Protein AF-A0A0H5LZS7-F1 (afdb_monomer_lite)

Structure (mmCIF, N/CA/C/O backbone):
data_AF-A0A0H5LZS7-F1
#
_entry.id   AF-A0A0H5LZS7-F1
#
loop_
_atom_site.group_PDB
_atom_site.id
_atom_site.type_symbol
_atom_site.label_atom_id
_atom_site.label_alt_id
_atom_site.label_comp_id
_atom_site.label_asym_id
_atom_site.label_entity_id
_atom_site.label_seq_id
_atom_site.pdbx_PDB_ins_code
_atom_site.Cartn_x
_atom_site.Cartn_y
_atom_site.Cartn_z
_atom_site.occupancy
_atom_site.B_iso_or_equiv
_atom_site.auth_seq_id
_atom_site.auth_comp_id
_atom_site.auth_asym_id
_atom_site.auth_atom_id
_atom_site.pdbx_PDB_model_num
ATOM 1 N N . MET A 1 1 ? -23.680 16.526 13.146 1.00 54.41 1 MET A N 1
ATOM 2 C CA . MET A 1 1 ? -23.112 15.708 12.042 1.00 54.41 1 MET A CA 1
ATOM 3 C C . MET A 1 1 ? -21.786 15.090 12.500 1.00 54.41 1 MET A C 1
ATOM 5 O O . MET A 1 1 ? -20.974 15.811 13.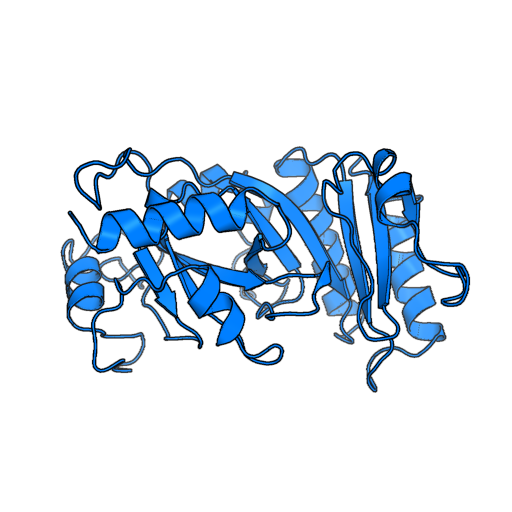065 1.00 54.41 1 MET A O 1
ATOM 9 N N . ASN A 1 2 ? -21.577 13.772 12.361 1.00 81.75 2 ASN A N 1
ATOM 10 C CA . ASN A 1 2 ? -20.420 13.062 12.943 1.00 81.75 2 ASN A CA 1
ATOM 11 C C . ASN A 1 2 ? -19.095 13.464 12.251 1.00 81.75 2 ASN A C 1
ATOM 13 O O . ASN A 1 2 ? -18.885 13.132 11.085 1.00 81.75 2 ASN A O 1
ATOM 17 N N . LYS A 1 3 ? -18.190 14.152 12.969 1.00 90.88 3 LYS A N 1
ATOM 18 C CA . LYS A 1 3 ? -16.895 14.640 12.443 1.00 90.88 3 LYS A CA 1
ATOM 19 C C . LYS A 1 3 ? -16.059 13.526 11.795 1.00 90.88 3 LYS A C 1
ATOM 21 O O . LYS A 1 3 ? -15.420 13.767 10.774 1.00 90.88 3 LYS A O 1
ATOM 26 N N . LYS A 1 4 ? -16.086 12.304 12.345 1.00 92.56 4 LYS A N 1
ATOM 27 C CA . LYS A 1 4 ? -15.312 11.163 11.824 1.00 92.56 4 LYS A CA 1
ATOM 28 C C . LYS A 1 4 ? -15.837 10.693 10.463 1.00 92.56 4 LYS A C 1
ATOM 30 O O . LYS A 1 4 ? -15.049 10.463 9.552 1.00 92.56 4 LYS A O 1
ATOM 35 N N . LYS A 1 5 ? -17.164 10.661 10.290 1.00 95.06 5 LYS A N 1
ATOM 36 C CA . LYS A 1 5 ? -17.818 10.345 9.008 1.00 95.06 5 LYS A CA 1
ATOM 37 C C . LYS A 1 5 ? -17.410 11.326 7.904 1.00 95.06 5 LYS A C 1
ATOM 39 O O . LYS A 1 5 ? -17.093 10.892 6.804 1.00 95.06 5 LYS A O 1
ATOM 44 N N . ASN A 1 6 ? -17.372 12.627 8.187 1.00 95.88 6 ASN A N 1
ATOM 45 C CA . ASN A 1 6 ? -16.996 13.629 7.180 1.00 95.88 6 ASN A CA 1
ATOM 46 C C . ASN A 1 6 ? -15.537 13.485 6.734 1.00 95.88 6 ASN A C 1
ATOM 48 O O . ASN A 1 6 ? -15.243 13.591 5.546 1.00 95.88 6 ASN A O 1
ATOM 52 N N . LYS A 1 7 ? -14.630 13.197 7.675 1.00 96.88 7 LYS A N 1
ATOM 53 C CA . LYS A 1 7 ? -13.226 12.921 7.353 1.00 96.88 7 LYS A CA 1
ATOM 54 C C . LYS A 1 7 ? -13.109 11.697 6.449 1.00 96.88 7 LYS A C 1
ATOM 56 O O . LYS A 1 7 ? -12.520 11.801 5.380 1.00 96.88 7 LYS A O 1
ATOM 61 N N . LEU A 1 8 ? -13.772 10.596 6.794 1.00 96.25 8 LEU A N 1
ATOM 62 C CA . LEU A 1 8 ? -13.836 9.392 5.961 1.00 96.25 8 LEU A CA 1
ATOM 63 C C . LEU A 1 8 ? -14.382 9.646 4.545 1.00 96.25 8 LEU A C 1
ATOM 65 O O . LEU A 1 8 ? -13.820 9.159 3.567 1.00 96.25 8 LEU A O 1
ATOM 69 N N . LEU A 1 9 ? -15.440 10.449 4.411 1.00 95.94 9 LEU A N 1
ATOM 70 C CA . LEU A 1 9 ? -15.967 10.839 3.099 1.00 95.94 9 LEU A CA 1
ATOM 71 C C . LEU A 1 9 ? -14.969 11.686 2.298 1.00 95.94 9 LEU A C 1
ATOM 73 O O . LEU A 1 9 ? -14.875 11.516 1.085 1.00 95.94 9 LEU A O 1
ATOM 77 N N . SER A 1 10 ? -14.182 12.543 2.958 1.00 96.81 10 SER A N 1
ATOM 78 C CA . SER A 1 10 ? -13.110 13.285 2.281 1.00 96.81 10 SER A CA 1
ATOM 79 C C . SER A 1 10 ? -12.012 12.364 1.742 1.00 96.81 10 SER A C 1
ATOM 81 O O . SER A 1 10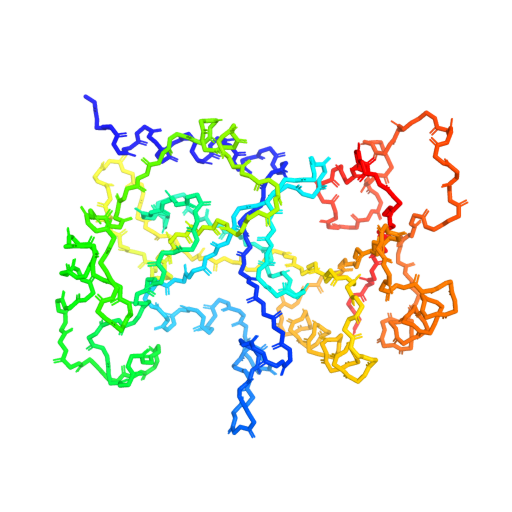 ? -11.498 12.615 0.657 1.00 96.81 10 SER A O 1
ATOM 83 N N . TRP A 1 11 ? -11.700 11.269 2.448 1.00 97.12 11 TRP A N 1
ATOM 84 C CA . TRP A 1 11 ? -10.773 10.238 1.970 1.00 97.12 11 TRP A CA 1
ATOM 85 C C . TRP A 1 11 ? -11.344 9.474 0.782 1.00 97.12 11 TRP A C 1
ATOM 87 O O . TRP A 1 11 ? -10.654 9.316 -0.220 1.00 97.12 11 TRP A O 1
ATOM 97 N N . LYS A 1 12 ? -12.627 9.089 0.836 1.00 96.12 12 LYS A N 1
ATOM 98 C CA . LYS A 1 12 ? -13.323 8.500 -0.317 1.00 96.12 12 LYS A CA 1
ATOM 99 C C . LYS A 1 12 ? -13.179 9.389 -1.556 1.00 96.12 12 LYS A C 1
ATOM 101 O O . LYS A 1 12 ? -12.767 8.907 -2.601 1.00 96.12 12 LYS A O 1
ATOM 106 N N . GLN A 1 13 ? -13.487 10.680 -1.428 1.00 95.19 13 GLN A N 1
ATOM 107 C CA . GLN A 1 13 ? -13.405 11.629 -2.540 1.00 95.19 13 GLN A CA 1
ATOM 108 C C . GLN A 1 13 ? -11.963 11.839 -3.025 1.00 95.19 13 GLN A C 1
ATOM 110 O O . GLN A 1 13 ? -11.725 11.884 -4.228 1.00 95.19 13 GLN A O 1
ATOM 115 N N . GLY A 1 14 ? -11.002 11.946 -2.105 1.00 92.94 14 GLY A N 1
ATOM 116 C CA . GLY A 1 14 ? -9.590 12.148 -2.431 1.00 92.94 14 GLY A CA 1
ATOM 117 C C . GLY A 1 14 ? -8.960 10.991 -3.204 1.00 92.94 14 GLY A C 1
ATOM 118 O O . GLY A 1 14 ? -8.151 11.219 -4.099 1.00 92.94 14 GLY A O 1
ATOM 119 N N . LEU A 1 15 ? -9.373 9.759 -2.899 1.00 92.12 15 LEU A N 1
ATOM 120 C CA . LEU A 1 15 ? -8.866 8.549 -3.549 1.00 92.12 15 LEU A CA 1
ATOM 121 C C . LEU A 1 15 ? -9.534 8.261 -4.907 1.00 92.12 15 LEU A C 1
ATOM 123 O O . LEU A 1 15 ? -8.958 7.545 -5.719 1.00 92.12 15 LEU A O 1
ATOM 127 N N . MET A 1 16 ? -10.712 8.831 -5.199 1.00 87.06 16 MET A N 1
ATOM 128 C CA . MET A 1 16 ? -11.443 8.574 -6.455 1.00 87.06 16 MET A CA 1
ATOM 129 C C . MET A 1 16 ? -10.704 9.038 -7.714 1.00 87.06 16 MET A C 1
ATOM 131 O O . MET A 1 16 ? -10.821 8.405 -8.759 1.00 87.06 16 MET A O 1
ATOM 135 N N . ASN A 1 17 ? -9.948 10.134 -7.625 1.00 76.69 17 ASN A N 1
ATOM 136 C CA . ASN A 1 17 ? -9.258 10.708 -8.783 1.00 76.69 17 ASN A CA 1
ATOM 137 C C . ASN A 1 17 ? -7.918 10.041 -9.064 1.00 76.69 17 ASN A C 1
ATOM 139 O O . ASN A 1 17 ? -7.215 10.469 -9.978 1.00 76.69 17 ASN A O 1
ATOM 143 N N . ASN A 1 18 ? -7.555 9.007 -8.297 1.00 74.62 18 ASN A N 1
ATOM 144 C CA . ASN A 1 18 ? -6.415 8.155 -8.596 1.00 74.62 18 ASN A CA 1
ATOM 145 C C . ASN A 1 18 ? -5.037 8.871 -8.544 1.00 74.62 18 ASN A C 1
ATOM 147 O O . ASN A 1 18 ? -4.000 8.226 -8.658 1.00 74.62 18 ASN A O 1
ATOM 151 N N . GLU A 1 19 ? -4.990 10.179 -8.272 1.00 83.62 19 GLU A N 1
ATOM 152 C CA . GLU A 1 19 ? -3.750 10.952 -8.116 1.00 83.62 19 GLU A CA 1
ATOM 153 C C . GLU A 1 19 ? -2.916 10.520 -6.905 1.00 83.62 19 GLU A C 1
ATOM 155 O O . GLU A 1 19 ? -1.695 10.665 -6.924 1.00 83.62 19 GLU A O 1
ATOM 160 N N . PHE A 1 20 ? -3.570 10.013 -5.859 1.00 90.50 20 PHE A N 1
ATOM 161 C CA . PHE A 1 20 ? -2.930 9.472 -4.666 1.00 90.50 20 PHE A CA 1
ATOM 162 C C . PHE A 1 20 ? -3.342 8.020 -4.464 1.00 90.50 20 PHE A C 1
ATOM 164 O O . PHE A 1 20 ? -4.497 7.660 -4.693 1.00 90.50 20 PHE A O 1
ATOM 171 N N . GLN A 1 21 ? -2.400 7.214 -3.992 1.00 92.00 21 GLN A N 1
ATOM 172 C CA . GLN A 1 21 ? -2.555 5.787 -3.766 1.00 92.00 21 GLN A CA 1
ATOM 173 C C . GLN A 1 21 ? -2.191 5.442 -2.331 1.00 92.00 21 GLN A C 1
ATOM 175 O O . GLN A 1 21 ? -1.216 5.970 -1.794 1.00 92.00 21 GLN A O 1
ATOM 180 N N . ILE A 1 22 ? -2.961 4.533 -1.736 1.00 96.44 22 ILE A N 1
ATOM 181 C CA . ILE A 1 22 ? -2.548 3.852 -0.512 1.00 96.44 22 ILE A CA 1
ATOM 182 C C . ILE A 1 22 ? -1.741 2.630 -0.934 1.00 96.44 22 ILE A C 1
ATOM 184 O O . ILE A 1 22 ? -2.201 1.834 -1.756 1.00 96.44 22 ILE A O 1
ATOM 188 N N . ILE A 1 23 ? -0.542 2.502 -0.381 1.00 95.12 23 ILE A N 1
ATOM 189 C CA . ILE A 1 23 ? 0.374 1.407 -0.667 1.00 95.12 23 ILE A CA 1
ATOM 190 C C . ILE A 1 23 ? 0.767 0.683 0.615 1.00 95.12 23 ILE A C 1
ATOM 192 O O . ILE A 1 23 ? 0.936 1.308 1.660 1.00 95.12 23 ILE A O 1
ATOM 196 N N . HIS A 1 24 ? 0.966 -0.625 0.520 1.00 94.94 24 HIS A N 1
ATOM 197 C CA . HIS A 1 24 ? 1.746 -1.376 1.498 1.00 94.94 24 HIS A CA 1
ATOM 198 C C . HIS A 1 24 ? 3.091 -1.720 0.866 1.00 94.94 24 HIS A C 1
ATOM 200 O O . HIS A 1 24 ? 3.138 -2.113 -0.299 1.00 94.94 24 HIS A O 1
ATOM 206 N N . THR A 1 25 ? 4.190 -1.538 1.594 1.00 91.19 25 THR A N 1
ATOM 207 C CA . THR A 1 25 ? 5.525 -1.730 1.022 1.00 91.19 25 THR A CA 1
ATOM 208 C C . THR A 1 25 ? 6.234 -2.933 1.589 1.00 91.19 25 THR A C 1
ATOM 210 O O . THR A 1 25 ? 6.202 -3.153 2.796 1.00 91.19 25 THR A O 1
ATOM 213 N N . ILE A 1 26 ? 6.923 -3.655 0.713 1.00 89.69 26 ILE A N 1
ATOM 214 C CA . ILE A 1 26 ? 7.699 -4.848 1.037 1.00 89.69 26 ILE A CA 1
ATOM 215 C C . ILE A 1 26 ? 9.025 -4.875 0.254 1.00 89.69 26 ILE A C 1
ATOM 217 O O . ILE A 1 26 ? 9.219 -4.147 -0.721 1.00 89.69 26 ILE A O 1
ATOM 221 N N . SER A 1 27 ? 9.943 -5.733 0.674 1.00 84.19 27 SER A N 1
ATOM 222 C CA . SER A 1 27 ? 11.174 -6.118 -0.016 1.00 84.19 27 SER A CA 1
ATOM 223 C C . SER A 1 27 ? 11.560 -7.551 0.338 1.00 84.19 27 SER A C 1
ATOM 225 O O . SER A 1 27 ? 11.124 -8.108 1.347 1.00 84.19 27 SER A O 1
ATOM 227 N N . SER A 1 28 ? 12.436 -8.133 -0.471 1.00 72.06 28 SER A N 1
ATOM 228 C CA . SER A 1 28 ? 13.076 -9.439 -0.288 1.00 72.06 28 SER A CA 1
ATOM 229 C C . SER A 1 28 ? 13.808 -9.562 1.052 1.00 72.06 28 SER A C 1
ATOM 231 O O . SER A 1 28 ? 13.997 -10.672 1.543 1.00 72.06 28 SER A O 1
ATOM 233 N N . THR A 1 29 ? 14.173 -8.435 1.671 1.00 65.69 29 THR A N 1
ATOM 234 C CA . THR A 1 29 ? 14.844 -8.353 2.975 1.00 65.69 29 THR A CA 1
ATOM 235 C C . THR A 1 29 ? 13.946 -7.856 4.116 1.00 65.69 29 THR A C 1
ATOM 237 O O . THR A 1 29 ? 14.351 -7.932 5.274 1.00 65.69 29 THR A O 1
ATOM 240 N N . GLY A 1 30 ? 12.730 -7.377 3.830 1.00 61.47 30 GLY A N 1
ATOM 241 C CA . GLY A 1 30 ? 11.788 -6.838 4.814 1.00 61.47 30 GLY A CA 1
ATOM 242 C C . GLY A 1 30 ? 10.341 -6.934 4.328 1.00 61.47 30 GLY A C 1
ATOM 243 O O . GLY A 1 30 ? 9.977 -6.390 3.298 1.00 61.47 30 GLY A O 1
ATOM 244 N N . GLY A 1 31 ? 9.475 -7.649 5.044 1.00 57.34 31 GLY A N 1
ATOM 245 C CA . GLY A 1 31 ? 8.072 -7.846 4.640 1.00 57.34 31 GLY A CA 1
ATOM 246 C C . GLY A 1 31 ? 7.829 -8.995 3.643 1.00 57.34 31 GLY A C 1
ATOM 247 O O . GLY A 1 31 ? 6.766 -9.614 3.706 1.00 57.34 31 GLY A O 1
ATOM 248 N N . LEU A 1 32 ? 8.804 -9.380 2.799 1.00 50.31 32 LEU A N 1
ATOM 249 C CA . LEU A 1 32 ? 8.735 -10.633 2.015 1.00 50.31 32 LEU A CA 1
ATOM 250 C C . LEU A 1 32 ? 9.507 -11.820 2.623 1.00 50.31 32 LEU A C 1
ATOM 252 O O . LEU A 1 32 ? 9.478 -12.930 2.086 1.00 50.31 32 LEU A O 1
ATOM 256 N N . GLY A 1 33 ? 10.148 -11.628 3.769 1.00 34.88 33 GLY A N 1
ATOM 257 C CA . GLY A 1 33 ? 10.758 -12.717 4.518 1.00 34.88 33 GLY A CA 1
ATOM 258 C C . GLY A 1 33 ? 11.810 -12.223 5.494 1.00 34.88 33 GLY A C 1
ATOM 259 O O . GLY A 1 33 ? 12.561 -11.297 5.214 1.00 34.88 33 GLY A O 1
ATOM 260 N N . ASN A 1 34 ? 11.872 -12.874 6.648 1.00 37.75 34 ASN A N 1
ATOM 261 C CA . ASN A 1 34 ? 13.127 -12.996 7.379 1.00 37.75 34 ASN A CA 1
ATOM 262 C C . ASN A 1 34 ? 13.793 -14.292 6.877 1.00 37.75 34 ASN A C 1
ATOM 264 O O . ASN A 1 34 ? 13.088 -15.159 6.361 1.00 37.75 34 ASN A O 1
ATOM 268 N N . ARG A 1 35 ? 15.109 -14.488 7.050 1.00 38.72 35 ARG A N 1
ATOM 269 C CA . ARG A 1 35 ? 15.883 -15.661 6.542 1.00 38.72 35 ARG A CA 1
ATOM 270 C C . ARG A 1 35 ? 15.328 -17.066 6.892 1.00 38.72 35 ARG A C 1
ATOM 272 O O . ARG A 1 35 ? 15.920 -18.065 6.505 1.00 38.72 35 ARG A O 1
ATOM 279 N N . ARG A 1 36 ? 14.230 -17.162 7.647 1.00 38.66 36 ARG A N 1
ATOM 280 C CA . ARG A 1 36 ? 13.585 -18.394 8.117 1.00 38.66 36 ARG A CA 1
ATOM 281 C C . ARG A 1 36 ? 12.162 -18.623 7.588 1.00 38.66 36 ARG A C 1
ATOM 283 O O . ARG A 1 36 ? 11.618 -19.685 7.858 1.00 38.66 36 ARG A O 1
ATOM 290 N N . CYS A 1 37 ? 11.544 -17.677 6.874 1.00 45.22 37 CYS A N 1
ATOM 291 C CA . CYS A 1 37 ? 10.166 -17.839 6.399 1.00 45.22 37 CYS A CA 1
ATOM 292 C C . CYS A 1 37 ? 9.924 -17.026 5.120 1.00 45.22 37 CYS A C 1
ATOM 294 O O . CYS A 1 37 ? 10.064 -15.802 5.134 1.00 45.22 37 CYS A O 1
ATOM 296 N N . ALA A 1 38 ? 9.577 -17.699 4.021 1.00 55.41 38 ALA A N 1
ATOM 297 C CA . ALA A 1 38 ? 9.138 -17.033 2.797 1.00 55.41 38 ALA A CA 1
ATOM 298 C C . ALA A 1 38 ? 7.812 -16.299 3.058 1.00 55.41 38 ALA A C 1
ATOM 300 O O . ALA A 1 38 ? 6.941 -16.835 3.744 1.00 55.41 38 ALA A O 1
ATOM 301 N N . SER A 1 39 ? 7.642 -15.086 2.520 1.00 73.56 39 SER A N 1
ATOM 302 C CA . SER A 1 39 ? 6.370 -14.364 2.636 1.00 73.56 39 SER A CA 1
ATOM 303 C C . SER A 1 39 ? 5.206 -15.222 2.174 1.00 73.56 39 SER A C 1
ATOM 305 O O . SER A 1 39 ? 5.273 -15.827 1.103 1.00 73.56 39 SER A O 1
ATOM 307 N N . ARG A 1 40 ? 4.082 -15.159 2.889 1.00 83.50 40 ARG A N 1
ATOM 308 C CA . ARG A 1 40 ? 2.833 -15.763 2.409 1.00 83.50 40 ARG A CA 1
ATOM 309 C C . ARG A 1 40 ? 2.366 -15.151 1.084 1.00 83.50 40 ARG A C 1
ATOM 311 O O . ARG A 1 40 ? 1.756 -15.848 0.283 1.00 83.50 40 ARG A O 1
ATOM 318 N N . PHE A 1 41 ? 2.755 -13.906 0.784 1.00 87.88 41 PHE A N 1
ATOM 319 C CA . PHE A 1 41 ? 2.499 -13.278 -0.519 1.00 87.88 41 PHE A CA 1
ATOM 320 C C . PHE A 1 41 ? 3.145 -14.024 -1.701 1.00 87.88 41 PHE A C 1
ATOM 322 O O . PHE A 1 41 ? 2.711 -13.860 -2.835 1.00 87.88 41 PHE A O 1
ATOM 329 N N . LEU A 1 42 ? 4.155 -14.868 -1.455 1.00 88.38 42 LEU A N 1
ATOM 330 C CA . LEU A 1 42 ? 4.797 -15.696 -2.480 1.00 88.38 42 LEU A CA 1
ATOM 331 C C . LEU A 1 42 ? 4.068 -17.022 -2.737 1.00 88.38 42 LEU A C 1
ATOM 333 O O . LEU A 1 42 ? 4.545 -17.808 -3.555 1.00 88.38 42 LEU A O 1
ATOM 337 N N . GLY A 1 43 ? 2.979 -17.319 -2.029 1.00 88.94 43 GLY A N 1
ATOM 338 C CA . GLY A 1 43 ? 2.214 -18.560 -2.201 1.00 88.94 43 GLY A CA 1
ATOM 339 C C . GLY A 1 43 ? 0.698 -18.379 -2.211 1.00 88.94 43 GLY A C 1
ATOM 340 O O . GLY A 1 43 ? -0.009 -19.280 -2.648 1.00 88.94 43 GLY A O 1
ATOM 341 N N . GLU A 1 44 ? 0.194 -17.233 -1.759 1.00 92.31 44 GLU A N 1
ATOM 342 C CA . GLU A 1 44 ? -1.233 -16.970 -1.583 1.00 92.31 44 GLU A CA 1
ATOM 343 C C . GLU A 1 44 ? -1.605 -15.593 -2.140 1.00 92.31 44 GLU A C 1
ATOM 345 O O . GLU A 1 44 ? -0.778 -14.674 -2.182 1.00 92.31 44 GLU A O 1
ATOM 350 N N . ARG A 1 45 ? -2.868 -15.435 -2.555 1.00 94.81 45 ARG A N 1
ATOM 351 C CA . ARG A 1 45 ? -3.386 -14.139 -3.006 1.00 94.81 45 ARG A CA 1
ATOM 352 C C . ARG A 1 45 ? -3.269 -13.116 -1.887 1.00 94.81 45 ARG A C 1
ATOM 354 O O . ARG A 1 45 ? -3.472 -13.434 -0.715 1.00 94.81 45 ARG A O 1
ATOM 361 N N . PHE A 1 46 ? -2.993 -11.872 -2.263 1.00 94.56 46 PHE A N 1
ATOM 362 C CA . PHE A 1 46 ? -2.809 -10.771 -1.330 1.00 94.56 46 PHE A CA 1
ATOM 363 C C . PHE A 1 46 ? -3.976 -10.675 -0.347 1.00 94.56 46 PHE A C 1
ATOM 365 O O . PHE A 1 46 ? -3.751 -10.649 0.863 1.00 94.56 46 PHE A O 1
ATOM 372 N N . GLU A 1 47 ? -5.211 -10.697 -0.857 1.00 94.19 47 GLU A N 1
ATOM 373 C CA . GLU A 1 47 ? -6.416 -10.574 -0.036 1.00 94.19 47 GLU A CA 1
ATOM 374 C C . GLU A 1 47 ? -6.551 -11.698 0.990 1.00 94.19 47 GLU A C 1
ATOM 376 O O . GLU A 1 47 ? -7.026 -11.455 2.099 1.00 94.19 47 GLU A O 1
ATOM 381 N N . ASP A 1 48 ? -6.125 -12.910 0.641 1.00 92.50 48 ASP A N 1
ATOM 382 C CA . ASP A 1 48 ? -6.223 -14.074 1.518 1.00 92.50 48 ASP A CA 1
ATOM 383 C C . ASP A 1 48 ? -5.186 -13.987 2.641 1.00 92.50 48 ASP A C 1
ATOM 385 O O . ASP A 1 48 ? -5.528 -14.196 3.809 1.00 92.50 48 ASP A O 1
ATOM 389 N N . VAL A 1 49 ? -3.963 -13.541 2.332 1.00 92.12 49 VAL A N 1
ATOM 390 C CA . VAL A 1 49 ? -2.926 -13.277 3.341 1.00 92.12 49 VAL A CA 1
ATOM 391 C C . VAL A 1 49 ? -3.406 -12.230 4.342 1.00 92.12 49 VAL A C 1
ATOM 393 O O . VAL A 1 49 ? -3.459 -12.499 5.549 1.00 92.12 49 VAL A O 1
ATOM 396 N N . ILE A 1 50 ? -3.805 -11.050 3.857 1.00 93.25 50 ILE A N 1
ATOM 397 C CA . ILE A 1 50 ? -4.178 -9.943 4.744 1.00 93.25 50 ILE A CA 1
ATOM 398 C C . ILE A 1 50 ? -5.520 -10.175 5.439 1.00 93.25 50 ILE A C 1
ATOM 400 O O . ILE A 1 50 ? -5.770 -9.573 6.478 1.00 93.25 50 ILE A O 1
ATOM 404 N N . SER A 1 51 ? -6.372 -11.085 4.955 1.00 89.12 51 SER A N 1
ATOM 405 C CA . SER A 1 51 ? -7.612 -11.443 5.657 1.00 89.12 51 SER A CA 1
ATOM 406 C C . SER A 1 51 ? -7.354 -12.017 7.054 1.00 89.12 51 SER A C 1
ATOM 408 O O . SER A 1 51 ? -8.220 -11.936 7.929 1.00 89.12 51 SER A O 1
ATOM 410 N N . SER A 1 52 ? -6.160 -12.571 7.296 1.00 88.94 52 SER A N 1
ATOM 411 C CA . SER A 1 52 ? -5.745 -13.050 8.617 1.00 88.94 52 SER A CA 1
ATOM 412 C C . SER A 1 52 ? -5.292 -11.919 9.553 1.00 88.94 52 SER A C 1
ATOM 414 O O . SER A 1 52 ? -5.393 -12.067 10.772 1.00 88.94 52 SER A O 1
ATOM 416 N N . TRP A 1 53 ? -4.903 -10.769 9.000 1.00 93.56 53 TRP A N 1
ATOM 417 C CA . TRP A 1 53 ? -4.361 -9.616 9.717 1.00 93.56 53 TRP A CA 1
ATOM 418 C C . TRP A 1 53 ? -5.479 -8.794 10.367 1.00 93.56 53 TRP A C 1
ATOM 420 O O . TRP A 1 53 ? -6.626 -8.816 9.916 1.00 93.56 53 TRP A O 1
ATOM 430 N N . ASP A 1 54 ? -5.150 -8.064 11.433 1.00 94.19 54 ASP A N 1
ATOM 431 C CA . ASP A 1 54 ? -6.103 -7.166 12.099 1.00 94.19 54 ASP A CA 1
ATOM 432 C C . ASP A 1 54 ? -6.019 -5.767 11.487 1.00 94.19 54 ASP A C 1
ATOM 434 O O . ASP A 1 54 ? -6.980 -5.297 10.870 1.00 94.19 54 ASP A O 1
ATOM 438 N N . ILE A 1 55 ? -4.844 -5.142 11.591 1.00 95.75 55 ILE A N 1
ATOM 439 C CA . ILE A 1 55 ? -4.507 -3.862 10.968 1.00 95.75 55 ILE A CA 1
ATOM 440 C C . ILE A 1 55 ? -3.229 -4.025 10.142 1.00 95.75 55 ILE A C 1
ATOM 442 O O . ILE A 1 55 ? -2.355 -4.824 10.471 1.00 95.75 55 ILE A O 1
ATOM 446 N N . MET A 1 56 ? -3.144 -3.277 9.050 1.00 94.88 56 MET A N 1
ATOM 447 C CA . MET A 1 56 ? -1.971 -3.144 8.202 1.00 94.88 56 MET A CA 1
ATOM 448 C C . MET A 1 56 ? -1.529 -1.685 8.179 1.00 94.88 56 MET A C 1
ATOM 450 O O . MET A 1 56 ? -2.338 -0.779 7.948 1.00 94.88 56 MET A O 1
ATOM 454 N N . SER A 1 57 ? -0.228 -1.485 8.369 1.00 93.88 57 SER A N 1
ATOM 455 C CA . SER A 1 57 ? 0.432 -0.206 8.138 1.00 93.88 57 SER A CA 1
ATOM 456 C C . SER A 1 57 ? 0.628 0.020 6.639 1.00 93.88 57 SER A C 1
ATOM 458 O O . SER A 1 57 ? 1.118 -0.855 5.915 1.00 93.88 57 SER A O 1
ATOM 460 N N . CYS A 1 58 ? 0.189 1.180 6.165 1.00 97.06 58 CYS A N 1
ATOM 461 C CA . CYS A 1 58 ? 0.273 1.603 4.773 1.00 97.06 58 CYS A CA 1
ATOM 462 C C . CYS A 1 58 ? 0.841 3.021 4.686 1.00 97.06 58 CYS A C 1
ATOM 464 O O . CYS A 1 58 ? 0.844 3.754 5.668 1.00 97.06 58 CYS A O 1
ATOM 466 N N . SER A 1 59 ? 1.204 3.461 3.488 1.00 95.75 59 SER A N 1
ATOM 467 C CA . SER A 1 59 ? 1.533 4.860 3.206 1.00 95.75 59 SER A CA 1
ATOM 468 C C . SER A 1 59 ? 0.617 5.412 2.123 1.00 95.75 59 SER A C 1
ATOM 470 O O . SER A 1 59 ? 0.205 4.695 1.213 1.00 95.75 59 SER A O 1
ATOM 472 N N . LEU A 1 60 ? 0.305 6.700 2.198 1.00 96.06 60 LEU A N 1
ATOM 473 C CA . LEU A 1 60 ? -0.276 7.460 1.100 1.00 96.06 60 LEU A CA 1
ATOM 474 C C . LEU A 1 60 ? 0.854 8.088 0.283 1.00 96.06 60 LEU A C 1
ATOM 476 O O . LEU A 1 60 ? 1.725 8.753 0.837 1.00 96.06 60 LEU A O 1
ATOM 480 N N . LEU A 1 61 ? 0.817 7.951 -1.037 1.00 91.19 61 LEU A N 1
ATOM 481 C CA . LEU A 1 61 ? 1.718 8.698 -1.909 1.00 91.19 61 LEU A CA 1
ATOM 482 C C . LEU A 1 61 ? 1.043 9.141 -3.199 1.00 91.19 61 LEU A C 1
AT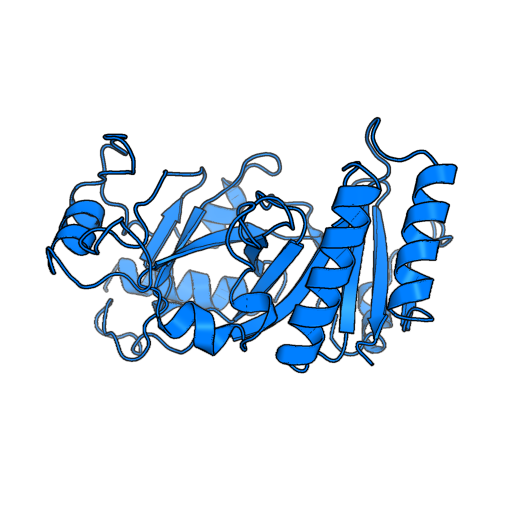OM 484 O O . LEU A 1 61 ? -0.051 8.695 -3.536 1.00 91.19 61 LEU A O 1
ATOM 488 N N . SER A 1 62 ? 1.708 10.022 -3.932 1.00 87.12 62 SER A N 1
ATOM 489 C CA . SER A 1 62 ? 1.379 10.386 -5.301 1.00 87.12 62 SER A CA 1
ATOM 490 C C . SER A 1 62 ? 2.646 10.354 -6.130 1.00 87.12 62 SER A C 1
ATOM 492 O O . SER A 1 62 ? 3.525 11.203 -5.974 1.00 87.12 62 SER A O 1
ATOM 494 N N . TYR A 1 63 ? 2.718 9.389 -7.043 1.00 80.19 63 TYR A N 1
ATOM 495 C CA . TYR A 1 63 ? 3.846 9.300 -7.957 1.00 80.19 63 TYR A CA 1
ATOM 496 C C . TYR A 1 63 ? 3.904 10.487 -8.924 1.00 80.19 63 TYR A C 1
ATOM 498 O O . TYR A 1 63 ? 4.975 11.026 -9.173 1.00 80.19 63 TYR A O 1
ATOM 506 N N . SER A 1 64 ? 2.748 10.931 -9.429 1.00 75.75 64 SER A N 1
ATOM 507 C CA . SER A 1 64 ? 2.650 12.034 -10.393 1.00 75.75 64 SER A CA 1
ATOM 508 C C . SER A 1 64 ? 2.927 13.408 -9.789 1.00 75.75 64 SER A C 1
ATOM 510 O O . SER A 1 64 ? 3.224 14.341 -10.527 1.00 75.75 64 SER A O 1
ATOM 512 N N . LYS A 1 65 ? 2.805 13.546 -8.464 1.00 77.19 65 LYS A N 1
ATOM 513 C CA . LYS A 1 65 ? 3.123 14.783 -7.738 1.00 77.19 65 LYS A CA 1
ATOM 514 C C . LYS A 1 65 ? 4.449 14.707 -6.984 1.00 77.19 65 LYS A C 1
ATOM 516 O O . LYS A 1 65 ? 4.794 15.685 -6.329 1.00 77.19 65 LYS A O 1
ATOM 521 N N . GLY A 1 66 ? 5.144 13.564 -7.018 1.00 76.75 66 GLY A N 1
ATOM 522 C CA . GLY A 1 66 ? 6.364 13.336 -6.239 1.00 76.75 66 GLY A CA 1
ATOM 523 C C . GLY A 1 66 ? 6.157 13.547 -4.737 1.00 76.75 66 GLY A C 1
ATOM 524 O O . GLY A 1 66 ? 6.954 14.221 -4.096 1.00 76.75 66 GLY A O 1
ATOM 525 N N . LYS A 1 67 ? 5.042 13.053 -4.183 1.00 83.12 67 LYS A N 1
ATOM 526 C CA . LYS A 1 67 ? 4.657 13.290 -2.786 1.00 83.12 67 LYS A CA 1
ATOM 527 C C . LYS A 1 67 ? 4.523 11.993 -2.002 1.00 83.12 67 LYS A C 1
ATOM 529 O O . LYS A 1 67 ? 3.747 11.130 -2.406 1.00 83.12 67 LYS A O 1
ATOM 534 N N . GLY A 1 68 ? 5.147 11.943 -0.828 1.00 84.62 68 GLY A N 1
ATOM 535 C CA . GLY A 1 68 ? 5.134 10.794 0.070 1.00 84.62 68 GLY A CA 1
ATOM 536 C C . GLY A 1 68 ? 6.036 9.671 -0.438 1.00 84.62 68 GLY A C 1
ATOM 537 O O . GLY A 1 68 ? 6.288 9.540 -1.637 1.00 84.62 68 GLY A O 1
ATOM 538 N N . VAL A 1 69 ? 6.508 8.838 0.484 1.00 85.31 69 VAL A N 1
ATOM 539 C CA . VAL A 1 69 ? 7.469 7.778 0.177 1.00 85.31 69 VAL A CA 1
ATOM 540 C C . VAL A 1 69 ? 7.137 6.498 0.938 1.00 85.31 69 VAL A C 1
ATOM 542 O O . VAL A 1 69 ? 6.767 6.524 2.111 1.00 85.31 69 VAL A O 1
ATOM 545 N N . GLY A 1 70 ? 7.262 5.362 0.253 1.00 85.81 70 GLY A N 1
ATOM 546 C CA . GLY A 1 70 ? 7.134 4.033 0.843 1.00 85.81 70 GLY A CA 1
ATOM 547 C C . GLY A 1 70 ? 8.431 3.569 1.512 1.00 85.81 70 GLY A C 1
ATOM 548 O O . GLY A 1 70 ? 9.517 3.930 1.054 1.00 85.81 70 GLY A O 1
ATOM 549 N N . ALA A 1 71 ? 8.321 2.779 2.583 1.00 85.25 71 ALA A N 1
ATOM 550 C CA . ALA A 1 71 ? 9.471 2.311 3.369 1.00 85.25 71 ALA A CA 1
ATOM 551 C C . ALA A 1 71 ? 10.373 1.335 2.595 1.00 85.25 71 ALA A C 1
ATOM 553 O O . ALA A 1 71 ? 11.591 1.337 2.761 1.00 85.25 71 ALA A O 1
ATOM 554 N N . PHE A 1 72 ? 9.780 0.537 1.707 1.00 88.06 72 PHE A N 1
ATOM 555 C CA . PHE A 1 72 ? 10.474 -0.470 0.903 1.00 88.06 72 PHE A CA 1
ATOM 556 C C . PHE A 1 72 ? 10.213 -0.277 -0.598 1.00 88.06 72 PHE A C 1
ATOM 558 O O . PHE A 1 72 ? 9.217 0.348 -0.954 1.00 88.06 72 PHE A O 1
ATOM 565 N N . PRO A 1 73 ? 11.078 -0.799 -1.492 1.00 88.38 73 PRO A N 1
ATOM 566 C CA . PRO A 1 73 ? 10.981 -0.572 -2.937 1.00 88.38 73 PRO A CA 1
ATOM 567 C C . PRO A 1 73 ? 9.770 -1.222 -3.619 1.00 88.38 73 PRO A C 1
ATOM 569 O O . PRO A 1 73 ? 9.294 -0.679 -4.614 1.00 88.38 73 PRO A O 1
ATOM 572 N N . THR A 1 74 ? 9.250 -2.352 -3.127 1.00 91.56 74 THR A N 1
ATOM 573 C CA . THR A 1 74 ? 8.063 -2.980 -3.730 1.00 91.56 74 THR A CA 1
ATOM 574 C C . THR A 1 74 ? 6.810 -2.378 -3.121 1.00 91.56 74 THR A C 1
ATOM 576 O O . THR A 1 74 ? 6.507 -2.614 -1.954 1.00 91.56 74 THR A O 1
ATOM 579 N N . HIS A 1 75 ? 6.065 -1.611 -3.908 1.00 93.19 75 HIS A N 1
ATOM 580 C CA . HIS A 1 75 ? 4.817 -0.991 -3.491 1.00 93.19 75 HIS A CA 1
ATOM 581 C C . HIS A 1 75 ? 3.628 -1.815 -3.996 1.00 93.19 75 HIS A C 1
ATOM 583 O O . HIS A 1 75 ? 3.340 -1.848 -5.193 1.00 93.19 75 HIS A O 1
ATOM 589 N N . LEU A 1 76 ? 2.905 -2.441 -3.072 1.00 94.31 76 LEU A N 1
ATOM 590 C CA . LEU A 1 76 ? 1.607 -3.055 -3.327 1.00 94.31 76 LEU A CA 1
ATOM 591 C C . LEU A 1 76 ? 0.536 -1.962 -3.310 1.00 94.31 76 LEU A C 1
ATOM 593 O O . LEU A 1 76 ? 0.250 -1.398 -2.255 1.00 94.31 76 LEU A O 1
ATOM 597 N N . VAL A 1 77 ? -0.036 -1.634 -4.469 1.00 94.88 77 VAL A N 1
ATOM 598 C CA . VAL A 1 77 ? -1.035 -0.564 -4.617 1.00 94.88 77 VAL A CA 1
ATOM 599 C C . VAL A 1 77 ? -2.425 -1.100 -4.297 1.00 94.88 77 VAL A C 1
ATOM 601 O O . VAL A 1 77 ? -2.861 -2.089 -4.886 1.00 94.88 77 VAL A O 1
ATOM 604 N N . LEU A 1 78 ? -3.138 -0.448 -3.375 1.00 95.69 78 LEU A N 1
ATOM 605 C CA . LEU A 1 78 ? -4.318 -1.034 -2.739 1.00 95.69 78 LEU A CA 1
ATOM 606 C C . LEU A 1 78 ? -5.648 -0.381 -3.146 1.00 95.69 78 LEU A C 1
ATOM 608 O O . LEU A 1 78 ? -5.769 0.837 -3.301 1.00 95.69 78 LEU A O 1
ATOM 612 N N . ASP A 1 79 ? -6.699 -1.202 -3.229 1.00 95.00 79 ASP A N 1
ATOM 613 C CA . ASP A 1 79 ? -8.084 -0.755 -3.078 1.00 95.00 79 ASP A CA 1
ATOM 614 C C . ASP A 1 79 ? -8.485 -0.812 -1.623 1.00 95.00 79 ASP A C 1
ATOM 616 O O . ASP A 1 79 ? -8.746 -1.891 -1.094 1.00 95.00 79 ASP A O 1
ATOM 620 N N . VAL A 1 80 ? -8.532 0.343 -0.970 1.00 96.50 80 VAL A N 1
ATOM 621 C CA . VAL A 1 80 ? -8.932 0.427 0.431 1.00 96.50 80 VAL A CA 1
ATOM 622 C C . VAL A 1 80 ? -10.328 1.038 0.500 1.00 96.50 80 VAL A C 1
ATOM 624 O O . VAL A 1 80 ? -10.486 2.232 0.223 1.00 96.50 80 VAL A O 1
ATOM 627 N N . PRO A 1 81 ? -11.360 0.271 0.901 1.00 96.25 81 PRO A N 1
ATOM 628 C CA . PRO A 1 81 ? -12.643 0.861 1.235 1.00 96.25 81 PRO A CA 1
ATOM 629 C C . PRO A 1 81 ? -12.431 1.889 2.342 1.00 96.25 81 PRO A C 1
ATOM 631 O O . PRO A 1 81 ? -11.812 1.603 3.361 1.00 96.25 81 PRO A O 1
ATOM 634 N N . TYR A 1 82 ? -12.945 3.100 2.155 1.00 95.62 82 TYR A N 1
ATOM 635 C CA . TYR A 1 82 ? -12.619 4.224 3.033 1.00 95.62 82 TYR A CA 1
ATOM 636 C C . TYR A 1 82 ? -12.938 3.960 4.519 1.00 95.62 82 TYR A C 1
ATOM 638 O O . TYR A 1 82 ? -12.217 4.453 5.375 1.00 95.62 82 TYR A O 1
ATOM 646 N N . GLN A 1 83 ? -13.948 3.140 4.846 1.00 95.88 83 GLN A N 1
ATOM 647 C CA . GLN A 1 83 ? -14.243 2.727 6.230 1.00 95.88 83 GLN A CA 1
ATOM 648 C C . GLN A 1 83 ? -13.097 1.939 6.890 1.00 95.88 83 GLN A C 1
ATOM 650 O O . GLN A 1 83 ? -12.967 1.974 8.111 1.00 95.88 83 GLN A O 1
ATOM 655 N N . ASN A 1 84 ? -12.275 1.231 6.111 1.00 97.94 84 ASN A N 1
ATOM 656 C CA . ASN A 1 84 ? -11.131 0.483 6.627 1.00 97.94 84 ASN A CA 1
ATOM 657 C C . ASN A 1 84 ? -10.037 1.418 7.171 1.00 97.94 84 ASN A C 1
ATOM 659 O O . ASN A 1 84 ? -9.213 0.968 7.958 1.00 97.94 84 ASN A O 1
ATOM 663 N N . ILE A 1 85 ? -10.029 2.704 6.802 1.00 97.94 85 ILE A N 1
ATOM 664 C CA . ILE A 1 85 ? -9.055 3.679 7.303 1.00 97.94 85 ILE A CA 1
ATOM 665 C C . ILE A 1 85 ? -9.457 4.106 8.716 1.00 97.94 85 ILE A C 1
ATOM 667 O O . ILE A 1 85 ? -10.488 4.753 8.920 1.00 97.94 85 ILE A O 1
ATOM 671 N N . ILE A 1 86 ? -8.626 3.779 9.703 1.00 96.12 86 ILE A N 1
ATOM 672 C CA . ILE A 1 86 ? -8.900 4.111 11.107 1.00 96.12 86 ILE A CA 1
ATOM 673 C C . ILE A 1 86 ? -8.035 5.249 11.640 1.00 96.12 86 ILE A C 1
ATOM 675 O O . ILE A 1 86 ? -8.499 5.966 12.529 1.00 96.12 86 ILE A O 1
ATOM 679 N N . GLY A 1 87 ? -6.840 5.435 11.078 1.00 97.06 87 GLY A N 1
ATOM 680 C CA . GLY A 1 87 ? -5.841 6.404 11.518 1.00 97.06 87 GLY A CA 1
ATOM 681 C C . GLY A 1 87 ? -5.019 6.929 10.344 1.00 97.06 87 GLY A C 1
ATOM 682 O O . GLY A 1 87 ? -4.779 6.204 9.379 1.00 97.06 87 GLY A O 1
ATOM 683 N N . THR A 1 88 ? -4.642 8.203 10.400 1.00 97.31 88 THR A N 1
ATOM 684 C CA . THR A 1 88 ? -3.848 8.881 9.367 1.00 97.31 88 THR A CA 1
ATOM 685 C C . THR A 1 88 ? -2.791 9.738 10.050 1.00 97.31 88 THR A C 1
ATOM 687 O O . THR A 1 88 ? -3.133 10.718 10.722 1.00 97.31 88 THR A O 1
ATOM 690 N N . HIS A 1 89 ? -1.526 9.388 9.866 1.00 96.00 89 HIS A N 1
ATOM 691 C CA . HIS A 1 89 ? -0.387 9.959 10.574 1.00 96.00 89 HIS A CA 1
ATOM 692 C C . HIS A 1 89 ? 0.645 10.466 9.566 1.00 96.00 89 HIS A C 1
ATOM 694 O O . HIS A 1 89 ? 0.897 9.821 8.555 1.00 96.00 89 HIS A O 1
ATOM 700 N N . LEU A 1 90 ? 1.212 11.649 9.813 1.00 94.62 90 LEU A N 1
ATOM 701 C CA . LEU A 1 90 ? 2.189 12.276 8.908 1.00 94.62 90 LEU A CA 1
ATOM 702 C C . LEU A 1 90 ? 3.598 11.677 9.032 1.00 94.62 90 LEU A C 1
ATOM 704 O O . LEU A 1 90 ? 4.454 11.993 8.215 1.00 94.62 90 LEU A O 1
ATOM 708 N N . SER A 1 91 ? 3.812 10.832 10.037 1.00 91.88 91 SER A N 1
ATOM 709 C CA . SER A 1 91 ? 5.035 10.082 10.297 1.00 91.88 91 SER A CA 1
ATOM 710 C C . SER A 1 91 ? 4.685 8.625 10.605 1.00 91.88 91 SER A C 1
ATOM 712 O O . SER A 1 91 ? 3.527 8.332 10.914 1.00 91.88 91 SER A O 1
ATOM 714 N N . ASP A 1 92 ? 5.682 7.743 10.581 1.00 89.81 92 ASP A N 1
ATOM 715 C CA . ASP A 1 92 ? 5.604 6.427 11.226 1.00 89.81 92 ASP A CA 1
ATOM 716 C C . ASP A 1 92 ? 5.304 6.602 12.726 1.00 89.81 92 ASP A C 1
ATOM 718 O O . ASP A 1 92 ? 5.858 7.492 13.387 1.00 89.81 92 ASP A O 1
ATOM 722 N N . VAL A 1 93 ? 4.370 5.811 13.247 1.00 91.44 93 VAL A N 1
ATOM 723 C CA . VAL A 1 93 ? 3.902 5.851 14.633 1.00 91.44 93 VAL A CA 1
ATOM 724 C C . VAL A 1 93 ? 4.047 4.504 15.351 1.00 91.44 93 VAL A C 1
ATOM 726 O O . VAL A 1 93 ? 3.480 4.337 16.439 1.00 91.44 93 VAL A O 1
ATOM 729 N N . TYR A 1 94 ? 4.832 3.573 14.790 1.00 89.19 94 TYR A N 1
ATOM 730 C CA . TYR A 1 94 ? 5.193 2.284 15.394 1.00 89.19 94 TYR A CA 1
ATOM 731 C C . TYR A 1 94 ? 3.970 1.519 15.923 1.00 89.19 94 TYR A C 1
ATOM 733 O O . TYR A 1 94 ? 3.945 1.055 17.069 1.00 89.19 94 TYR A O 1
ATOM 741 N N . PHE A 1 95 ? 2.909 1.445 15.115 1.00 92.69 95 PHE A N 1
ATOM 742 C CA . PHE A 1 95 ? 1.635 0.874 15.542 1.00 92.69 95 PHE A CA 1
ATOM 743 C C . PHE A 1 95 ? 1.717 -0.660 15.729 1.00 92.69 95 PHE A C 1
ATOM 745 O O . PHE A 1 95 ? 2.180 -1.368 14.830 1.00 92.69 95 PHE A O 1
ATOM 752 N N . PRO A 1 96 ? 1.234 -1.222 16.857 1.00 92.12 96 PRO A N 1
ATOM 753 C CA . PRO A 1 96 ? 1.279 -2.659 17.111 1.00 92.12 96 PRO A CA 1
ATOM 754 C C . PRO A 1 96 ? 0.122 -3.369 16.386 1.00 92.12 96 PRO A C 1
ATOM 756 O O . PRO A 1 96 ? -0.933 -3.647 16.957 1.00 92.12 96 PRO A O 1
ATOM 759 N N . ASN A 1 97 ? 0.328 -3.662 15.098 1.00 92.56 97 ASN A N 1
ATOM 760 C CA . ASN A 1 97 ? -0.677 -4.169 14.148 1.00 92.56 97 ASN A CA 1
ATOM 761 C C . ASN A 1 97 ? -1.510 -5.379 14.627 1.00 92.56 97 ASN A C 1
ATOM 763 O O . ASN A 1 97 ? -2.658 -5.534 14.199 1.00 92.56 97 ASN A O 1
ATOM 767 N N . HIS A 1 98 ? -0.945 -6.232 15.488 1.00 93.81 98 HIS A N 1
ATOM 768 C CA . HIS A 1 98 ? -1.540 -7.495 15.958 1.00 93.81 98 HIS A CA 1
ATOM 769 C C . HIS A 1 98 ? -1.496 -7.638 17.485 1.00 93.81 98 HIS A C 1
ATOM 771 O O . HIS A 1 98 ? -1.375 -8.748 18.014 1.00 93.81 98 HIS A O 1
ATOM 777 N N . ALA A 1 99 ? -1.561 -6.513 18.203 1.00 93.62 99 ALA A N 1
ATOM 778 C CA . ALA A 1 99 ? -1.532 -6.509 19.659 1.00 93.62 99 ALA A CA 1
ATOM 779 C C . ALA A 1 99 ? -2.598 -7.450 20.250 1.00 93.62 99 ALA A C 1
ATOM 781 O O . ALA A 1 99 ? -3.745 -7.484 19.798 1.00 93.62 99 ALA A O 1
ATOM 782 N N . GLY A 1 100 ? -2.210 -8.223 21.265 1.00 93.38 100 GLY A N 1
ATOM 783 C CA . GLY A 1 100 ? -3.089 -9.201 21.910 1.00 93.38 100 GLY A CA 1
ATOM 784 C C . GLY A 1 100 ? -3.063 -10.599 21.294 1.00 93.38 100 GLY A C 1
ATOM 785 O O . GLY A 1 100 ? -3.743 -11.489 21.807 1.00 93.38 100 GLY A O 1
ATOM 786 N N . LYS A 1 101 ? -2.266 -10.836 20.244 1.00 93.31 101 LYS A N 1
ATOM 787 C CA . LYS A 1 101 ? -1.970 -12.175 19.709 1.00 93.31 101 LYS A CA 1
ATOM 788 C C . LYS A 1 101 ? -0.609 -12.688 20.174 1.00 93.31 101 LYS A C 1
ATOM 790 O O . LYS A 1 101 ? 0.286 -11.911 20.494 1.00 93.31 101 LYS A O 1
ATOM 795 N N . PHE A 1 102 ? -0.450 -14.012 20.191 1.00 90.88 102 PHE A N 1
ATOM 796 C CA . PHE A 1 102 ? 0.835 -14.652 20.479 1.00 90.88 102 PHE A CA 1
ATOM 797 C C . PHE A 1 102 ? 1.920 -14.155 19.523 1.00 90.88 102 PHE A C 1
ATOM 799 O O . PHE A 1 102 ? 1.703 -14.121 18.311 1.00 90.88 102 PHE A O 1
ATOM 806 N N . GLU A 1 103 ? 3.051 -13.741 20.104 1.00 88.19 103 GLU A N 1
ATOM 807 C CA . GLU A 1 103 ? 4.196 -13.131 19.407 1.00 88.19 103 GLU A CA 1
ATOM 808 C C . GLU A 1 103 ? 3.836 -11.908 18.543 1.00 88.19 103 GLU A C 1
ATOM 810 O O . GLU A 1 103 ? 4.587 -11.554 17.634 1.00 88.19 103 GLU A O 1
ATOM 815 N N . GLU A 1 104 ? 2.676 -11.282 18.794 1.00 86.06 104 GLU A N 1
ATOM 816 C CA . GLU A 1 104 ? 2.126 -10.192 17.977 1.00 86.06 104 GLU A CA 1
ATOM 817 C C . GLU A 1 104 ? 2.111 -10.542 16.476 1.00 86.06 104 GLU A C 1
ATOM 819 O O . GLU A 1 104 ? 2.331 -9.701 15.603 1.00 86.06 104 GLU A O 1
ATOM 824 N N . GLN A 1 105 ? 1.864 -11.819 16.162 1.00 87.19 105 GLN A N 1
ATOM 825 C CA . GLN A 1 105 ? 1.826 -12.316 14.791 1.00 87.19 105 GLN A CA 1
ATOM 826 C C . GLN A 1 105 ? 0.396 -12.314 14.239 1.00 87.19 105 GLN A C 1
ATOM 828 O O . GLN A 1 105 ? -0.545 -12.649 14.967 1.00 87.19 105 GLN A O 1
ATOM 833 N N . PRO A 1 106 ? 0.198 -12.053 12.933 1.00 87.81 106 PRO A N 1
ATOM 834 C CA . PRO A 1 106 ? -1.138 -12.032 12.340 1.00 87.81 106 PRO A CA 1
ATOM 835 C C . PRO A 1 106 ? -1.899 -13.359 12.490 1.00 87.81 106 PRO A C 1
ATOM 837 O O . PRO A 1 106 ? -3.114 -13.358 12.708 1.00 87.81 106 PRO A O 1
ATOM 840 N N . THR A 1 107 ? -1.181 -14.484 12.412 1.00 86.94 107 THR A N 1
ATOM 841 C CA . THR A 1 107 ? -1.703 -15.852 12.583 1.00 86.94 107 THR A CA 1
ATOM 842 C C . THR A 1 107 ? -1.588 -16.373 14.016 1.00 86.94 107 THR A C 1
ATOM 844 O O . THR A 1 107 ? -1.929 -17.527 14.274 1.00 86.94 107 THR A O 1
ATOM 847 N N . GLY A 1 108 ? -1.086 -15.560 14.949 1.00 87.38 108 GLY A N 1
ATOM 848 C CA . GLY A 1 108 ? -0.973 -15.933 16.352 1.00 87.38 108 GLY A CA 1
ATOM 849 C C . GLY A 1 108 ? -2.350 -16.136 16.983 1.00 87.38 108 GLY A C 1
ATOM 850 O O . GLY A 1 108 ? -3.311 -15.428 16.671 1.00 87.38 108 GLY A O 1
ATOM 851 N N . ARG A 1 109 ? -2.456 -17.099 17.906 1.00 93.44 109 ARG A N 1
ATOM 852 C CA . ARG A 1 109 ? -3.669 -17.264 18.721 1.00 93.44 109 ARG A CA 1
ATOM 853 C C . ARG A 1 109 ? -3.921 -16.009 19.561 1.00 93.44 109 ARG A C 1
ATOM 855 O O . ARG A 1 109 ? -2.971 -15.366 20.005 1.00 93.44 109 ARG A O 1
ATOM 862 N N . ILE A 1 110 ? -5.186 -15.692 19.813 1.00 95.38 110 ILE A N 1
ATOM 863 C CA . ILE A 1 110 ? -5.573 -14.567 20.673 1.00 95.38 110 ILE A CA 1
ATOM 864 C C . ILE A 1 110 ? -5.197 -14.893 22.127 1.00 95.38 110 ILE A C 1
ATOM 866 O O . ILE A 1 110 ? -5.541 -15.961 22.629 1.00 95.38 110 ILE A O 1
ATOM 870 N N . ILE A 1 111 ? -4.489 -13.973 22.782 1.00 97.06 111 ILE A N 1
ATOM 871 C CA . ILE A 1 111 ? -4.117 -14.011 24.206 1.00 97.06 111 ILE A CA 1
ATOM 872 C C . ILE A 1 111 ? -4.914 -12.966 24.988 1.00 97.06 111 ILE A C 1
ATOM 874 O O . ILE A 1 111 ? -5.433 -13.266 26.057 1.00 97.06 111 ILE A O 1
ATOM 878 N N . ASN A 1 112 ? -5.041 -11.754 24.440 1.00 96.38 112 ASN A N 1
ATOM 879 C CA . ASN A 1 112 ? -5.844 -10.674 25.002 1.00 96.38 112 ASN A CA 1
ATOM 880 C C . ASN A 1 112 ? -6.684 -10.038 23.886 1.00 96.38 112 ASN A C 1
ATOM 882 O O . ASN A 1 112 ? -6.163 -9.322 23.036 1.00 96.38 112 ASN A O 1
ATOM 886 N N . SER A 1 113 ? -7.992 -10.293 23.887 1.00 94.12 113 SER A N 1
ATOM 887 C CA . SER A 1 113 ? -8.901 -9.830 22.831 1.00 94.12 113 SER A CA 1
ATOM 888 C C . SER A 1 113 ? -9.096 -8.311 22.783 1.00 94.12 113 SER A C 1
ATOM 890 O O . SER A 1 113 ? -9.549 -7.805 21.758 1.00 94.12 113 SER A O 1
ATOM 892 N N . TYR A 1 114 ? -8.790 -7.590 23.867 1.00 95.62 114 TYR A N 1
ATOM 893 C CA . TYR A 1 114 ? -9.004 -6.141 23.965 1.00 95.62 114 TYR A CA 1
ATOM 894 C C . TYR A 1 114 ? -7.731 -5.316 23.770 1.00 95.62 114 TYR A C 1
ATOM 896 O O . TYR A 1 114 ? -7.834 -4.127 23.477 1.00 95.62 114 TYR A O 1
ATOM 904 N N . GLU A 1 115 ? -6.553 -5.948 23.821 1.00 95.69 115 GLU A N 1
ATOM 905 C CA . GLU A 1 115 ? -5.256 -5.263 23.748 1.00 95.69 115 GLU A CA 1
ATOM 906 C C . GLU A 1 115 ? -5.172 -4.314 22.548 1.00 95.69 115 GLU A C 1
ATOM 908 O O . GLU A 1 115 ? -4.796 -3.159 22.699 1.00 95.69 115 GLU A O 1
ATOM 913 N N . LEU A 1 116 ? -5.578 -4.756 21.353 1.00 94.69 116 LEU A N 1
ATOM 914 C CA . LEU A 1 116 ? -5.530 -3.912 20.157 1.00 94.69 116 LEU A CA 1
ATOM 915 C C . LEU A 1 116 ? -6.374 -2.641 20.298 1.00 94.69 116 LEU A C 1
ATOM 917 O O . LEU A 1 116 ? -5.946 -1.560 19.895 1.00 94.69 116 LEU A O 1
ATOM 921 N N . VAL A 1 117 ? -7.569 -2.757 20.879 1.00 94.12 117 VAL A N 1
ATOM 922 C CA . VAL A 1 117 ? -8.452 -1.609 21.108 1.00 94.12 117 VAL A CA 1
ATOM 923 C C . VAL A 1 117 ? -7.834 -0.673 22.142 1.00 94.12 117 VAL A C 1
ATOM 925 O O . VAL A 1 117 ? -7.800 0.536 21.912 1.00 94.12 117 VAL A O 1
ATOM 928 N N . ASP A 1 118 ? -7.280 -1.214 23.223 1.00 94.81 118 ASP A N 1
ATOM 929 C CA . ASP A 1 118 ? -6.633 -0.424 24.270 1.00 94.81 118 ASP A CA 1
ATOM 930 C C . ASP A 1 118 ? -5.410 0.325 23.731 1.00 94.81 118 ASP A C 1
ATOM 932 O O . ASP A 1 118 ? -5.280 1.531 23.950 1.00 94.81 118 ASP A O 1
ATOM 936 N N . ARG A 1 119 ? -4.563 -0.332 22.927 1.00 94.12 119 ARG A N 1
ATOM 937 C CA . ARG A 1 119 ? -3.422 0.307 22.247 1.00 94.12 119 ARG A CA 1
ATOM 938 C C . ARG A 1 119 ? -3.876 1.450 21.346 1.00 94.12 119 ARG A C 1
ATOM 940 O O . ARG A 1 119 ? -3.298 2.538 21.399 1.00 94.12 119 ARG A O 1
ATOM 947 N N . ILE A 1 120 ? -4.946 1.241 20.570 1.00 94.62 120 ILE A N 1
ATOM 948 C CA . ILE A 1 120 ? -5.540 2.273 19.707 1.00 94.62 120 ILE A CA 1
ATOM 949 C C . ILE A 1 120 ? -6.008 3.478 20.523 1.00 94.62 120 ILE A C 1
ATOM 951 O O . ILE A 1 120 ? -5.741 4.615 20.129 1.00 94.62 120 ILE A O 1
ATOM 955 N N . LEU A 1 121 ? -6.737 3.248 21.615 1.00 94.50 121 LEU A N 1
ATOM 956 C CA . LEU A 1 121 ? -7.334 4.314 22.418 1.00 94.50 121 LEU A CA 1
ATOM 957 C C . LEU A 1 121 ? -6.294 5.061 23.257 1.00 94.50 121 LEU A C 1
ATOM 959 O O . LEU A 1 121 ? -6.399 6.276 23.398 1.00 94.50 121 LEU A O 1
ATOM 963 N N . ASN A 1 122 ? -5.271 4.364 23.747 1.00 92.88 122 ASN A N 1
ATOM 964 C CA . ASN A 1 122 ? -4.249 4.936 24.620 1.00 92.88 122 ASN A CA 1
ATOM 965 C C . ASN A 1 122 ? -3.028 5.478 23.862 1.00 92.88 122 ASN A C 1
ATOM 967 O O . ASN A 1 122 ? -2.204 6.170 24.455 1.00 92.88 122 ASN A O 1
ATOM 971 N N . GLY A 1 123 ? -2.896 5.199 22.560 1.00 92.88 123 GLY A N 1
ATOM 972 C CA . GLY A 1 123 ? -1.747 5.665 21.779 1.00 92.88 123 GLY A CA 1
ATOM 973 C C . GLY A 1 123 ? -0.445 4.956 22.146 1.00 92.88 123 GLY A C 1
ATOM 974 O O . GLY A 1 123 ? 0.606 5.593 22.189 1.00 92.88 123 GLY A O 1
ATOM 975 N N . GLN A 1 124 ? -0.524 3.668 22.478 1.00 91.62 124 GLN A N 1
ATOM 976 C CA . GLN A 1 124 ? 0.617 2.849 22.887 1.00 91.62 124 GLN A CA 1
ATOM 977 C C . GLN A 1 124 ? 1.156 2.037 21.702 1.00 91.62 124 GLN A C 1
ATOM 979 O O . GLN A 1 124 ? 0.459 1.182 21.159 1.00 91.62 124 GLN A O 1
ATOM 984 N N . GLY A 1 125 ? 2.397 2.315 21.324 1.00 87.56 125 GLY A N 1
ATOM 985 C CA . GLY A 1 125 ? 3.142 1.700 20.232 1.00 87.56 125 GLY A CA 1
ATOM 986 C C . GLY A 1 125 ? 3.883 0.422 20.622 1.00 87.56 125 GLY A C 1
ATOM 987 O O . GLY A 1 125 ? 3.815 -0.052 21.764 1.00 87.56 125 GLY A O 1
ATOM 988 N N . VAL A 1 126 ? 4.633 -0.114 19.658 1.00 84.75 126 VAL A N 1
ATOM 989 C CA . VAL A 1 126 ? 5.611 -1.191 19.871 1.00 84.75 126 VAL A CA 1
ATOM 990 C C . VAL A 1 126 ? 6.717 -0.710 20.821 1.00 84.75 126 VAL A C 1
ATOM 992 O O . VAL A 1 126 ? 7.137 0.444 20.770 1.00 84.75 126 VAL A O 1
ATOM 995 N N . GLY A 1 127 ? 7.200 -1.584 21.710 1.00 78.00 127 GLY A N 1
ATOM 996 C CA . GLY A 1 127 ? 8.374 -1.296 22.548 1.00 78.00 127 GLY A CA 1
ATOM 997 C C . GLY A 1 127 ? 8.199 -0.146 23.551 1.00 78.00 127 GLY A C 1
ATOM 998 O O . GLY A 1 127 ? 9.167 0.544 23.852 1.00 78.00 127 GLY A O 1
ATOM 999 N N . ASN A 1 128 ? 6.983 0.070 24.066 1.00 71.12 128 ASN A N 1
ATOM 1000 C CA . ASN A 1 128 ? 6.618 1.172 24.975 1.00 71.12 128 ASN A CA 1
ATOM 1001 C C . ASN A 1 128 ? 6.729 2.584 24.370 1.00 71.12 128 ASN A C 1
ATOM 1003 O O . ASN A 1 128 ? 6.676 3.570 25.107 1.00 71.12 128 ASN A O 1
ATOM 1007 N N . VAL A 1 129 ? 6.835 2.713 23.043 1.00 81.56 129 VAL A N 1
ATOM 1008 C CA . VAL A 1 129 ? 6.713 4.013 22.371 1.00 81.56 129 VAL A CA 1
ATOM 1009 C C . VAL A 1 129 ? 5.312 4.565 22.636 1.00 81.56 129 VAL A C 1
ATOM 1011 O O . VAL A 1 129 ? 4.323 3.884 22.392 1.00 81.56 129 VAL A O 1
ATOM 1014 N N . ALA A 1 130 ? 5.197 5.789 23.144 1.00 80.81 130 ALA A N 1
ATOM 1015 C CA . ALA A 1 130 ? 3.906 6.430 23.373 1.00 80.81 130 ALA A CA 1
ATOM 1016 C C . ALA A 1 130 ? 3.708 7.571 22.375 1.00 80.81 130 ALA A C 1
ATOM 1018 O O . ALA A 1 130 ? 4.472 8.533 22.361 1.00 80.81 130 ALA A O 1
ATOM 1019 N N . LEU A 1 131 ? 2.638 7.502 21.582 1.00 85.25 131 LEU A N 1
ATOM 1020 C CA . LEU A 1 131 ? 2.228 8.597 20.698 1.00 85.25 131 LEU A CA 1
ATOM 1021 C C . LEU A 1 131 ? 1.653 9.786 21.495 1.00 85.25 131 LEU A C 1
ATOM 1023 O O . LEU A 1 131 ? 1.465 10.876 20.958 1.00 85.25 131 LEU A O 1
ATOM 1027 N N . GLY A 1 132 ? 1.296 9.569 22.767 1.00 79.81 132 GLY A N 1
ATOM 1028 C CA . GLY A 1 132 ? 0.648 10.571 23.620 1.00 79.81 132 GLY A CA 1
ATOM 1029 C C . GLY A 1 132 ? -0.776 10.919 23.176 1.00 79.81 132 GLY A C 1
ATOM 1030 O O . GLY A 1 132 ? -1.355 11.900 23.639 1.00 79.81 132 GLY A O 1
ATOM 1031 N N . SER A 1 133 ? -1.348 10.151 22.241 1.00 89.50 133 SER A N 1
ATOM 1032 C CA . SER A 1 133 ? -2.717 10.339 21.776 1.00 89.50 133 SER A CA 1
ATOM 1033 C C . SER A 1 133 ? -3.259 9.128 21.006 1.00 89.50 133 SER A C 1
ATOM 1035 O O . SER A 1 133 ? -2.458 8.363 20.475 1.00 89.50 133 SER A O 1
ATOM 1037 N N . PRO A 1 134 ? -4.593 8.972 20.879 1.00 94.12 134 PRO A N 1
ATOM 1038 C CA . PRO A 1 134 ? -5.178 7.817 20.202 1.00 94.12 134 PRO A CA 1
ATOM 1039 C C . PRO A 1 134 ? -4.731 7.678 18.741 1.00 94.12 134 PRO A C 1
ATOM 1041 O O . PRO A 1 134 ? -4.652 8.671 18.011 1.00 94.12 134 PRO A O 1
ATOM 1044 N N . TYR A 1 135 ? -4.551 6.439 18.287 1.00 94.75 135 TYR A N 1
ATOM 1045 C CA . TYR A 1 135 ? -4.216 6.116 16.896 1.00 94.75 135 TYR A CA 1
ATOM 1046 C C . TYR A 1 135 ? -5.394 6.285 15.935 1.00 94.75 135 TYR A C 1
ATOM 1048 O O . TYR A 1 135 ? -5.214 6.523 14.747 1.00 94.75 135 TYR A O 1
ATOM 1056 N N . ASN A 1 136 ? -6.635 6.230 16.426 1.00 94.38 136 ASN A N 1
ATOM 1057 C CA . ASN A 1 136 ? -7.835 6.315 15.586 1.00 94.38 136 ASN A CA 1
ATOM 1058 C C . ASN A 1 136 ? -8.190 7.750 15.120 1.00 94.38 136 ASN A C 1
ATOM 1060 O O . ASN A 1 136 ? -9.373 8.105 14.969 1.00 94.38 136 ASN A O 1
ATOM 1064 N N . LYS A 1 137 ? -7.159 8.578 14.916 1.00 94.12 137 LYS A N 1
ATOM 1065 C CA . LYS A 1 137 ? -7.226 9.963 14.460 1.00 94.12 137 LYS A CA 1
ATOM 1066 C C . LYS A 1 137 ? -7.202 10.021 12.942 1.00 94.12 137 LYS A C 1
ATOM 1068 O O . LYS A 1 137 ? -6.227 9.656 12.301 1.00 94.12 137 LYS A O 1
ATOM 1073 N N . LEU A 1 138 ? -8.268 10.575 12.382 1.00 95.81 138 LEU A N 1
ATOM 1074 C CA . LEU A 1 138 ? -8.335 10.910 10.965 1.00 95.81 138 LEU A CA 1
ATOM 1075 C C . LEU A 1 138 ? -8.070 12.400 10.775 1.00 95.81 138 LEU A C 1
ATOM 1077 O O . LEU A 1 138 ? -8.552 13.217 11.566 1.00 95.81 138 LEU A O 1
ATOM 1081 N N . GLU A 1 139 ? -7.405 12.767 9.691 1.00 96.44 139 GLU A N 1
ATOM 1082 C CA . GLU A 1 139 ? -7.376 14.124 9.145 1.00 96.44 139 GLU A CA 1
ATOM 1083 C C . GLU A 1 139 ? -8.223 14.192 7.863 1.00 96.44 139 GLU A C 1
ATOM 1085 O O . GLU A 1 139 ? -8.537 13.169 7.255 1.00 96.44 139 GLU A O 1
ATOM 1090 N N . TYR A 1 140 ? -8.655 15.386 7.460 1.00 97.50 140 TYR A N 1
ATOM 1091 C CA . TYR A 1 140 ? -9.242 15.584 6.137 1.00 97.50 140 TYR A CA 1
ATOM 1092 C C . TYR A 1 140 ? -8.192 15.353 5.054 1.00 97.50 140 TYR A C 1
ATOM 1094 O O . TYR A 1 140 ? -7.093 15.897 5.135 1.00 97.50 140 TYR A O 1
ATOM 1102 N N . PHE A 1 141 ? -8.561 14.631 3.997 1.00 97.31 141 PHE A N 1
ATOM 1103 C CA . PHE A 1 141 ? -7.637 14.244 2.928 1.00 97.31 141 PHE A CA 1
ATOM 1104 C C . PHE A 1 141 ? -6.841 15.429 2.355 1.00 97.31 141 PHE A C 1
ATOM 1106 O O . PHE A 1 141 ? -5.616 15.390 2.305 1.00 97.31 141 PHE A O 1
ATOM 1113 N N . LYS A 1 142 ? -7.523 16.530 1.996 1.00 96.06 142 LYS A N 1
ATOM 1114 C CA . LYS A 1 142 ? -6.875 17.731 1.435 1.00 96.06 142 LYS A CA 1
ATOM 1115 C C . LYS A 1 142 ? -5.851 18.347 2.393 1.00 96.06 142 LYS A C 1
ATOM 1117 O O . LYS A 1 142 ? -4.797 18.786 1.950 1.00 96.06 142 LYS A O 1
ATOM 1122 N N . ARG A 1 143 ? -6.156 18.371 3.693 1.00 96.88 143 ARG A N 1
ATOM 1123 C CA . ARG A 1 143 ? -5.240 18.889 4.713 1.00 96.88 143 ARG A CA 1
ATOM 1124 C C . ARG A 1 143 ? -4.052 17.950 4.902 1.00 96.88 143 ARG A C 1
ATOM 1126 O O . ARG A 1 143 ? -2.922 18.415 4.954 1.00 96.88 143 ARG A O 1
ATOM 1133 N N . PHE A 1 144 ? -4.297 16.642 4.918 1.00 96.75 144 PHE A N 1
ATOM 1134 C CA . PHE A 1 144 ? -3.249 15.633 5.026 1.00 96.75 144 PHE A CA 1
ATOM 1135 C C . PHE A 1 144 ? -2.209 15.773 3.902 1.00 96.75 144 PHE A C 1
ATOM 1137 O O . PHE A 1 144 ? -1.031 15.955 4.181 1.00 96.75 144 PHE A O 1
ATOM 1144 N N . ILE A 1 145 ? -2.634 15.822 2.633 1.00 95.38 145 ILE A N 1
ATOM 1145 C CA . ILE A 1 145 ? -1.708 15.951 1.487 1.00 95.38 145 ILE A CA 1
ATOM 1146 C C . ILE A 1 145 ? -0.985 17.310 1.407 1.00 95.38 145 ILE A C 1
ATOM 1148 O O . ILE A 1 145 ? 0.000 17.444 0.676 1.00 95.38 145 ILE A O 1
ATOM 1152 N N . GLN A 1 146 ? -1.499 18.339 2.089 1.00 94.44 146 GLN A N 1
ATOM 1153 C CA . GLN A 1 146 ? -0.842 19.645 2.213 1.00 94.44 146 GLN A CA 1
ATOM 1154 C C . GLN A 1 146 ? 0.264 19.621 3.267 1.00 94.44 146 GLN A C 1
ATOM 1156 O O . GLN A 1 146 ? 1.265 20.303 3.092 1.00 94.44 146 GLN A O 1
ATOM 1161 N N . MET A 1 147 ? 0.074 18.843 4.333 1.00 94.12 147 MET A N 1
ATOM 1162 C CA . MET A 1 147 ? 1.025 18.710 5.439 1.00 94.12 147 MET A CA 1
ATOM 1163 C C . MET A 1 147 ? 2.046 17.589 5.228 1.00 94.12 147 MET A C 1
ATOM 1165 O O . MET A 1 147 ? 3.027 17.522 5.958 1.00 94.12 147 MET A O 1
ATOM 1169 N N . MET A 1 148 ? 1.794 16.689 4.278 1.00 91.19 148 MET A N 1
ATOM 1170 C CA . MET A 1 148 ? 2.677 15.571 3.978 1.00 91.19 148 MET A CA 1
ATOM 1171 C C . MET A 1 148 ? 4.008 16.066 3.411 1.00 91.19 148 MET A C 1
ATOM 1173 O O . MET A 1 148 ? 4.035 16.753 2.386 1.00 91.19 148 MET A O 1
ATOM 1177 N N . ASP A 1 149 ? 5.086 15.669 4.075 1.00 83.44 149 ASP A N 1
ATOM 1178 C CA . ASP A 1 149 ? 6.456 15.865 3.622 1.00 83.44 149 ASP A CA 1
ATOM 1179 C C . ASP A 1 149 ? 6.770 14.849 2.500 1.00 83.44 149 ASP A C 1
ATOM 1181 O O . ASP A 1 149 ? 6.424 13.669 2.634 1.00 83.44 149 ASP A O 1
ATOM 1185 N N . PRO A 1 150 ? 7.340 15.280 1.358 1.00 78.69 150 PRO A N 1
ATOM 1186 C CA . PRO A 1 150 ? 7.699 14.378 0.266 1.00 78.69 150 PRO A CA 1
ATOM 1187 C C . PRO A 1 150 ? 8.749 13.322 0.646 1.00 78.69 150 PRO A C 1
ATOM 1189 O O . PRO A 1 150 ? 8.703 12.225 0.088 1.00 78.69 150 PRO A O 1
ATOM 1192 N N . ASP A 1 151 ? 9.633 13.626 1.596 1.00 79.50 151 ASP A N 1
ATOM 1193 C CA . ASP A 1 151 ? 10.798 12.812 1.948 1.00 79.50 151 ASP A CA 1
ATOM 1194 C C . ASP A 1 151 ? 10.588 11.971 3.217 1.00 79.50 151 ASP A C 1
ATOM 1196 O O . ASP A 1 151 ? 11.413 11.112 3.535 1.00 79.50 151 ASP A O 1
ATOM 1200 N N . CYS A 1 152 ? 9.470 12.162 3.927 1.00 82.19 152 CYS A N 1
ATOM 1201 C CA . CYS A 1 152 ? 9.135 11.381 5.118 1.00 82.19 152 CYS A CA 1
ATOM 1202 C C . CYS A 1 152 ? 8.069 10.309 4.849 1.00 82.19 152 CYS A C 1
ATOM 1204 O O . CYS A 1 152 ? 7.090 10.509 4.120 1.00 82.19 152 CYS A O 1
ATOM 1206 N N . HIS A 1 153 ? 8.227 9.161 5.512 1.00 86.75 153 HIS A N 1
ATOM 1207 C CA . HIS A 1 153 ? 7.201 8.124 5.547 1.00 86.75 153 HIS A CA 1
ATOM 1208 C C . HIS A 1 153 ? 6.001 8.605 6.353 1.00 86.75 153 HIS A C 1
ATOM 1210 O O . HIS A 1 153 ? 6.149 9.026 7.496 1.00 86.75 153 HIS A O 1
ATOM 1216 N N . ASN A 1 154 ? 4.813 8.499 5.767 1.00 94.56 154 ASN A N 1
ATOM 1217 C CA . ASN A 1 154 ? 3.552 8.653 6.481 1.00 94.56 154 ASN A CA 1
ATOM 1218 C C . ASN A 1 154 ? 2.931 7.277 6.743 1.00 94.56 154 ASN A C 1
ATOM 1220 O O . ASN A 1 154 ? 3.206 6.322 6.009 1.00 94.56 154 ASN A O 1
ATOM 1224 N N . GLU A 1 155 ? 2.071 7.202 7.757 1.00 95.38 155 GLU A N 1
ATOM 1225 C CA . GLU A 1 155 ? 1.421 5.961 8.163 1.00 95.38 155 GLU A CA 1
ATOM 1226 C C . GLU A 1 155 ? -0.107 6.094 8.152 1.00 95.38 155 GLU A C 1
ATOM 1228 O O . GLU A 1 155 ? -0.719 6.905 8.854 1.00 95.38 155 GLU A O 1
ATOM 1233 N N . ILE A 1 156 ? -0.741 5.265 7.329 1.00 97.81 156 ILE A N 1
ATOM 1234 C CA . ILE A 1 156 ? -2.183 5.096 7.218 1.00 97.81 156 ILE A CA 1
ATOM 1235 C C . ILE A 1 156 ? -2.526 3.730 7.800 1.00 97.81 156 ILE A C 1
ATOM 1237 O O . ILE A 1 156 ? -2.122 2.698 7.268 1.00 97.81 156 ILE A O 1
ATOM 1241 N N . LEU A 1 157 ? -3.302 3.725 8.879 1.00 97.69 157 LEU A N 1
ATOM 1242 C CA . LEU A 1 157 ? -3.711 2.501 9.556 1.00 97.69 157 LEU A CA 1
ATOM 1243 C C . LEU A 1 157 ? -4.989 1.964 8.914 1.00 97.69 157 LEU A C 1
ATOM 1245 O O . LEU A 1 157 ? -6.036 2.626 8.937 1.00 97.69 157 LEU A O 1
ATOM 1249 N N . VAL A 1 158 ? -4.897 0.760 8.349 1.00 97.94 158 VAL A N 1
ATOM 1250 C CA . VAL A 1 158 ? -5.973 0.115 7.591 1.00 97.94 158 VAL A CA 1
ATOM 1251 C C . VAL A 1 158 ? -6.402 -1.174 8.279 1.00 97.94 158 VAL A C 1
ATOM 1253 O O . VAL A 1 158 ? -5.604 -2.083 8.456 1.00 97.94 158 VAL A O 1
ATOM 1256 N N . VAL A 1 159 ? -7.680 -1.290 8.630 1.00 97.19 159 VAL A N 1
ATOM 1257 C CA . VAL A 1 159 ? -8.271 -2.539 9.127 1.00 97.19 159 VAL A CA 1
ATOM 1258 C C . VAL A 1 159 ? -8.424 -3.528 7.976 1.00 97.19 159 VAL A C 1
ATOM 1260 O O . VAL A 1 159 ? -9.023 -3.202 6.951 1.00 97.19 159 VAL A O 1
ATOM 1263 N N . CYS A 1 160 ? -7.931 -4.751 8.154 1.00 96.12 160 CYS A N 1
ATOM 1264 C CA . CYS A 1 160 ? -7.959 -5.780 7.110 1.00 96.12 160 CYS A CA 1
ATOM 1265 C C . CYS A 1 160 ? -9.204 -6.677 7.173 1.00 96.12 160 CYS A C 1
ATOM 1267 O O . CYS A 1 160 ? -9.579 -7.297 6.177 1.00 96.12 160 CYS A O 1
ATOM 1269 N N . LYS A 1 161 ? -9.878 -6.732 8.329 1.00 92.81 161 LYS A N 1
ATOM 1270 C CA . LYS A 1 161 ? -11.087 -7.543 8.526 1.00 92.81 161 LYS A CA 1
ATOM 1271 C C . LYS A 1 161 ? -12.318 -6.876 7.886 1.00 92.81 161 LYS A C 1
ATOM 1273 O O . LYS A 1 161 ? -12.630 -5.731 8.238 1.00 92.81 161 LYS A O 1
ATOM 1278 N N . PRO A 1 162 ? -13.048 -7.562 6.987 1.00 94.00 162 PRO A N 1
ATOM 1279 C CA . PRO A 1 162 ? -14.306 -7.058 6.443 1.00 94.00 162 PRO A CA 1
ATOM 1280 C C . PRO A 1 162 ? -15.449 -7.179 7.466 1.00 94.00 162 PRO A C 1
ATOM 1282 O O . PRO A 1 162 ? -15.308 -7.817 8.506 1.00 94.00 162 PRO A O 1
ATOM 1285 N N . GLU A 1 163 ? -16.600 -6.590 7.145 1.00 95.44 163 GLU A N 1
ATOM 1286 C CA . GLU A 1 163 ? -17.853 -6.688 7.906 1.00 95.44 163 GLU A CA 1
ATOM 1287 C C . GLU A 1 163 ? -17.853 -6.052 9.309 1.00 95.44 163 GLU A C 1
ATOM 1289 O O . GLU A 1 163 ? -18.796 -6.244 10.083 1.00 95.44 163 GLU A O 1
ATOM 1294 N N . LEU A 1 164 ? -16.870 -5.203 9.616 1.00 93.19 164 LEU A N 1
ATOM 1295 C CA . LEU A 1 164 ? -16.810 -4.450 10.867 1.00 93.19 164 LEU A CA 1
ATOM 1296 C C . LEU A 1 164 ? -17.447 -3.065 10.718 1.00 93.19 164 LEU A C 1
ATOM 1298 O O . LEU A 1 164 ? -17.132 -2.289 9.812 1.00 93.19 164 LEU A O 1
ATOM 1302 N N . LEU A 1 165 ? -18.335 -2.711 11.648 1.00 94.00 165 LEU A N 1
ATOM 1303 C CA . LEU A 1 165 ? -18.904 -1.367 11.730 1.00 94.00 165 LEU A CA 1
ATOM 1304 C C . LEU A 1 165 ? -18.094 -0.505 12.705 1.00 94.00 165 LEU A C 1
ATOM 1306 O O . LEU A 1 165 ? -18.342 -0.519 13.905 1.00 94.00 165 LEU A O 1
ATOM 1310 N N . ILE A 1 166 ? -17.150 0.278 12.179 1.00 91.06 166 ILE A N 1
ATOM 1311 C CA . ILE A 1 166 ? -16.272 1.142 12.990 1.00 91.06 166 ILE A CA 1
ATOM 1312 C C . ILE A 1 166 ? -16.901 2.522 13.229 1.00 91.06 166 ILE A C 1
ATOM 1314 O O . ILE A 1 166 ? -16.915 3.040 14.344 1.00 91.06 166 ILE A O 1
ATOM 1318 N N . VAL A 1 167 ? -17.430 3.147 12.174 1.00 92.06 167 VAL A N 1
ATOM 1319 C CA . VAL A 1 167 ? -18.072 4.469 12.228 1.00 92.06 167 VAL A CA 1
ATOM 1320 C C . VAL A 1 167 ? -19.543 4.347 11.854 1.00 92.06 167 VAL A C 1
ATOM 1322 O O . VAL A 1 167 ? -19.881 3.984 10.727 1.00 92.06 167 VAL A O 1
ATOM 1325 N N . LYS A 1 168 ? -20.428 4.694 12.797 1.00 90.75 168 LYS A N 1
ATOM 1326 C CA . LYS A 1 168 ? -21.885 4.686 12.597 1.00 90.75 168 LYS A CA 1
ATOM 1327 C C . LYS A 1 168 ? -22.294 5.589 11.425 1.00 90.75 168 LYS A C 1
ATOM 1329 O O . LYS A 1 168 ? -21.854 6.737 11.326 1.00 90.75 168 LYS A O 1
ATOM 1334 N N . GLY A 1 169 ? -23.193 5.087 10.577 1.00 89.44 169 GLY A N 1
ATOM 1335 C CA . GLY A 1 169 ? -23.716 5.817 9.415 1.00 89.44 169 GLY A CA 1
ATOM 1336 C C . GLY A 1 169 ? -22.798 5.798 8.187 1.00 89.44 169 GLY A C 1
ATOM 1337 O O . GLY A 1 169 ? -22.949 6.658 7.313 1.00 89.44 169 GLY A O 1
ATOM 1338 N N . VAL A 1 170 ? -21.854 4.856 8.152 1.00 91.62 170 VAL A N 1
ATOM 1339 C CA . VAL A 1 170 ? -21.005 4.485 7.014 1.00 91.62 170 VAL A CA 1
ATOM 1340 C C . VAL A 1 170 ? -21.158 2.974 6.791 1.00 91.62 170 VAL A C 1
ATOM 1342 O O . VAL A 1 170 ? -21.487 2.255 7.736 1.00 91.62 170 VAL A O 1
ATOM 1345 N N . HIS A 1 171 ? -20.950 2.492 5.562 1.00 92.50 171 HIS A N 1
ATOM 1346 C CA . HIS A 1 171 ? -20.893 1.053 5.287 1.00 92.50 171 HIS A CA 1
ATOM 1347 C C . HIS A 1 171 ? -19.822 0.375 6.149 1.00 92.50 171 HIS A C 1
ATOM 1349 O O . HIS A 1 171 ? -18.865 1.021 6.578 1.00 92.50 171 HIS A O 1
ATOM 1355 N N . LYS A 1 172 ? -19.999 -0.919 6.420 1.00 96.50 172 LYS A N 1
ATOM 1356 C CA . LYS A 1 172 ? -19.000 -1.735 7.116 1.00 96.50 172 LYS A CA 1
ATOM 1357 C C . LYS A 1 172 ? -17.682 -1.774 6.334 1.00 96.50 172 LYS A C 1
ATOM 1359 O O . LYS A 1 172 ? -17.647 -1.430 5.151 1.00 96.50 172 LYS A O 1
ATOM 1364 N N . THR A 1 173 ? -16.603 -2.175 7.001 1.00 96.88 173 THR A N 1
ATOM 1365 C CA . THR A 1 173 ? -15.325 -2.438 6.333 1.00 96.88 173 THR A CA 1
ATOM 1366 C C . THR A 1 173 ? -15.514 -3.466 5.220 1.00 96.88 173 THR A C 1
ATOM 1368 O O . THR A 1 173 ? -16.311 -4.397 5.339 1.00 96.88 173 THR A O 1
ATOM 1371 N N . GLY A 1 174 ? -14.795 -3.279 4.119 1.00 96.19 174 GLY A N 1
ATOM 1372 C CA . GLY A 1 174 ? -14.803 -4.204 2.988 1.00 96.19 174 GLY A CA 1
ATOM 1373 C C . GLY A 1 174 ? -13.496 -4.981 2.891 1.00 96.19 174 GLY A C 1
ATOM 1374 O O . GLY A 1 174 ? -12.573 -4.776 3.681 1.00 96.19 174 GLY A O 1
ATOM 1375 N N . ARG A 1 175 ? -13.401 -5.853 1.883 1.00 96.25 175 ARG A N 1
ATOM 1376 C CA . ARG A 1 175 ? -12.120 -6.461 1.505 1.00 96.25 175 ARG A CA 1
ATOM 1377 C C . ARG A 1 175 ? -11.201 -5.394 0.909 1.00 96.25 175 ARG A C 1
ATOM 1379 O O . ARG A 1 175 ? -11.602 -4.706 -0.028 1.00 96.25 175 ARG A O 1
ATOM 1386 N N . VAL A 1 176 ? -9.984 -5.297 1.436 1.00 96.75 176 VAL A N 1
ATOM 1387 C CA . VAL A 1 176 ? -8.884 -4.558 0.805 1.00 96.75 176 VAL A CA 1
ATOM 1388 C C . VAL A 1 176 ? -8.326 -5.423 -0.322 1.00 96.75 176 VAL A C 1
ATOM 1390 O O . VAL A 1 176 ? -8.177 -6.625 -0.119 1.00 96.75 176 VAL A O 1
ATOM 1393 N N . LYS A 1 177 ? -8.061 -4.842 -1.494 1.00 95.69 177 LYS A N 1
ATOM 1394 C CA . LYS A 1 177 ? -7.624 -5.585 -2.691 1.00 95.69 177 LYS A CA 1
ATOM 1395 C C . LYS A 1 177 ? -6.287 -5.095 -3.217 1.00 95.69 177 LYS A C 1
ATOM 1397 O O . LYS A 1 177 ? -5.996 -3.906 -3.095 1.00 95.69 177 LYS A O 1
ATOM 1402 N N . LEU A 1 178 ? -5.522 -5.979 -3.849 1.00 95.12 178 LEU A N 1
ATOM 1403 C CA . LEU A 1 178 ? -4.352 -5.573 -4.626 1.00 95.12 178 LEU A CA 1
ATOM 1404 C C . LEU A 1 178 ? -4.806 -5.109 -6.015 1.00 95.12 178 LEU A C 1
ATOM 1406 O O . LEU A 1 178 ? -5.529 -5.826 -6.703 1.00 95.12 178 LEU A O 1
ATOM 1410 N N . LYS A 1 179 ? -4.403 -3.902 -6.421 1.00 91.44 179 LYS A N 1
ATOM 1411 C CA . LYS A 1 179 ? -4.708 -3.342 -7.750 1.00 91.44 179 LYS A CA 1
ATOM 1412 C C . LYS A 1 179 ? -3.544 -3.459 -8.717 1.00 91.44 179 LYS A C 1
ATOM 1414 O O . LYS A 1 179 ? -3.754 -3.709 -9.896 1.00 91.44 179 LYS A O 1
ATOM 1419 N N . ASP A 1 180 ? -2.346 -3.177 -8.221 1.00 92.12 180 ASP A N 1
ATOM 1420 C CA . ASP A 1 180 ? -1.143 -3.039 -9.031 1.00 92.12 180 ASP A CA 1
ATOM 1421 C C . ASP A 1 180 ? 0.093 -3.243 -8.148 1.00 92.12 180 ASP A C 1
ATOM 1423 O O . ASP A 1 180 ? 0.021 -3.155 -6.916 1.00 92.12 180 ASP A O 1
ATOM 1427 N N . ILE A 1 181 ? 1.233 -3.482 -8.785 1.00 93.31 181 ILE A N 1
ATOM 1428 C CA . ILE A 1 181 ? 2.539 -3.485 -8.138 1.00 93.31 181 ILE A CA 1
ATOM 1429 C C . ILE A 1 181 ? 3.429 -2.481 -8.855 1.00 93.31 181 ILE A C 1
ATOM 1431 O O . ILE A 1 181 ? 3.643 -2.547 -10.068 1.00 93.31 181 ILE A O 1
ATOM 1435 N N . VAL A 1 182 ? 3.988 -1.569 -8.065 1.00 92.12 182 VAL A N 1
ATOM 1436 C CA . VAL A 1 182 ? 4.990 -0.616 -8.524 1.00 92.12 182 VAL A CA 1
ATOM 1437 C C . VAL A 1 182 ? 6.296 -0.924 -7.815 1.00 92.12 182 VAL A C 1
ATOM 1439 O O . VAL A 1 182 ? 6.367 -0.877 -6.591 1.00 92.12 182 VAL A O 1
ATOM 1442 N N . TYR A 1 183 ? 7.341 -1.214 -8.576 1.00 91.62 183 TYR A N 1
ATOM 1443 C CA . TYR A 1 183 ? 8.679 -1.386 -8.042 1.00 91.62 183 TYR A CA 1
ATOM 1444 C C . TYR A 1 183 ? 9.492 -0.103 -8.223 1.00 91.62 183 TYR A C 1
ATOM 1446 O O . TYR A 1 183 ? 9.744 0.348 -9.344 1.00 91.62 183 TYR A O 1
ATOM 1454 N N . ASN A 1 184 ? 9.904 0.497 -7.110 1.00 87.69 184 ASN A N 1
ATOM 1455 C CA . ASN A 1 184 ? 10.786 1.651 -7.106 1.00 87.69 184 ASN A CA 1
ATOM 1456 C C . ASN A 1 184 ? 12.249 1.190 -7.190 1.00 87.69 184 ASN A C 1
ATOM 1458 O O . ASN A 1 184 ? 12.825 0.705 -6.214 1.00 87.69 184 ASN A O 1
ATOM 1462 N N . VAL A 1 185 ? 12.854 1.365 -8.364 1.00 84.88 185 VAL A N 1
ATOM 1463 C CA . VAL A 1 185 ? 14.252 1.035 -8.635 1.00 84.88 185 VAL A CA 1
ATOM 1464 C C . VAL A 1 185 ? 15.150 2.072 -7.954 1.00 84.88 185 VAL A C 1
ATOM 1466 O O . VAL A 1 185 ? 15.505 3.109 -8.518 1.00 84.88 185 VAL A O 1
ATOM 1469 N N . LYS A 1 186 ? 15.534 1.762 -6.716 1.00 75.00 186 LYS A N 1
ATOM 1470 C CA . LYS A 1 186 ? 16.580 2.457 -5.953 1.00 75.00 186 LYS A CA 1
ATOM 1471 C C . LYS A 1 186 ? 17.874 1.641 -6.000 1.00 75.00 186 LYS A C 1
ATOM 1473 O O . LYS A 1 186 ? 17.844 0.450 -6.291 1.00 75.00 186 LYS A O 1
ATOM 1478 N N . GLY A 1 187 ? 19.023 2.264 -5.723 1.00 60.16 187 GLY A N 1
ATOM 1479 C CA . GLY A 1 187 ? 20.350 1.639 -5.879 1.00 60.16 187 GLY A CA 1
ATOM 1480 C C . GLY A 1 187 ? 20.726 0.563 -4.848 1.00 60.16 187 GLY A C 1
ATOM 1481 O O . GLY A 1 187 ? 21.897 0.484 -4.466 1.00 60.16 187 GLY A O 1
ATOM 1482 N N . ASN A 1 188 ? 19.767 -0.275 -4.448 1.00 65.88 188 ASN A N 1
ATOM 1483 C CA . ASN A 1 188 ? 19.971 -1.531 -3.722 1.00 65.88 188 ASN A CA 1
ATOM 1484 C C . ASN A 1 188 ? 20.948 -2.431 -4.475 1.00 65.88 188 ASN A C 1
ATOM 1486 O O . ASN A 1 188 ? 21.055 -2.331 -5.702 1.00 65.88 188 ASN A O 1
ATOM 1490 N N . SER A 1 189 ? 21.657 -3.317 -3.773 1.00 73.12 189 SER A N 1
ATOM 1491 C CA . SER A 1 189 ? 22.583 -4.251 -4.427 1.00 73.12 189 SER A CA 1
ATOM 1492 C C . SER A 1 189 ? 21.882 -5.034 -5.551 1.00 73.12 189 SER A C 1
ATOM 1494 O O . SER A 1 189 ? 20.680 -5.289 -5.479 1.00 73.12 189 SER A O 1
ATOM 1496 N N . LEU A 1 190 ? 22.614 -5.408 -6.610 1.00 76.75 190 LEU A N 1
ATOM 1497 C CA . LEU A 1 190 ? 22.012 -6.127 -7.743 1.00 76.75 190 LEU A CA 1
ATOM 1498 C C . LEU A 1 190 ? 21.340 -7.435 -7.288 1.00 76.75 190 LEU A C 1
ATOM 1500 O O . LEU A 1 190 ? 20.270 -7.771 -7.776 1.00 76.75 190 LEU A O 1
ATOM 1504 N N . ASN A 1 191 ? 21.913 -8.121 -6.295 1.00 79.81 191 ASN A N 1
ATOM 1505 C CA . ASN A 1 191 ? 21.340 -9.346 -5.735 1.00 79.81 191 ASN A CA 1
ATOM 1506 C C . ASN A 1 191 ? 19.992 -9.104 -5.038 1.00 79.81 191 ASN A C 1
ATOM 1508 O O . ASN A 1 191 ? 19.048 -9.858 -5.258 1.00 79.81 191 ASN A O 1
ATOM 1512 N N . GLU A 1 192 ? 19.880 -8.058 -4.212 1.00 81.75 192 GLU A N 1
ATOM 1513 C CA . GLU A 1 192 ? 18.600 -7.689 -3.583 1.00 81.75 192 GLU A CA 1
ATOM 1514 C C . GLU A 1 192 ? 17.564 -7.314 -4.638 1.00 81.75 192 GLU A C 1
ATOM 1516 O O . GLU A 1 192 ? 16.426 -7.765 -4.569 1.00 81.75 192 GLU A O 1
ATOM 1521 N N . PHE A 1 193 ? 17.982 -6.557 -5.653 1.00 86.94 193 PHE A N 1
ATOM 1522 C CA . PHE A 1 193 ? 17.132 -6.198 -6.777 1.00 86.94 193 PHE A CA 1
ATOM 1523 C C . PHE A 1 193 ? 16.605 -7.432 -7.528 1.00 86.94 193 PHE A C 1
ATOM 1525 O O . PHE A 1 193 ? 15.405 -7.526 -7.766 1.00 86.94 193 PHE A O 1
ATOM 1532 N N . VAL A 1 194 ? 17.470 -8.391 -7.874 1.00 88.50 194 VAL A N 1
ATOM 1533 C CA . VAL A 1 194 ? 17.066 -9.624 -8.571 1.00 88.50 194 VAL A CA 1
ATOM 1534 C C . VAL A 1 194 ? 16.055 -10.416 -7.735 1.00 88.50 194 VAL A C 1
ATOM 1536 O O . VAL A 1 194 ? 15.024 -10.842 -8.256 1.00 88.50 194 VAL A O 1
ATOM 1539 N N . ASN A 1 195 ? 16.298 -10.557 -6.429 1.00 88.50 195 ASN A N 1
ATOM 1540 C CA . ASN A 1 195 ? 15.362 -11.229 -5.524 1.00 88.50 195 ASN A CA 1
ATOM 1541 C C . ASN A 1 195 ? 14.017 -10.492 -5.440 1.00 88.50 195 ASN A C 1
ATOM 1543 O O . ASN A 1 195 ? 12.957 -11.120 -5.454 1.00 88.50 195 ASN A O 1
ATOM 1547 N N . ASP A 1 196 ? 14.055 -9.160 -5.377 1.00 89.38 196 ASP A N 1
ATOM 1548 C CA . ASP A 1 196 ? 12.867 -8.315 -5.350 1.00 89.38 196 ASP A CA 1
ATOM 1549 C C . ASP A 1 196 ? 12.023 -8.486 -6.619 1.00 89.38 196 ASP A C 1
ATOM 1551 O O . ASP A 1 196 ? 10.820 -8.721 -6.523 1.00 89.38 196 ASP A O 1
ATOM 1555 N N . ILE A 1 197 ? 12.622 -8.430 -7.814 1.00 92.19 197 ILE A N 1
ATOM 1556 C CA . ILE A 1 197 ? 11.856 -8.545 -9.066 1.00 92.19 197 ILE A CA 1
ATOM 1557 C C . ILE A 1 197 ? 11.289 -9.951 -9.289 1.00 92.19 197 ILE A C 1
ATOM 1559 O O . ILE A 1 197 ? 10.194 -10.086 -9.839 1.00 92.19 197 ILE A O 1
ATOM 1563 N N . GLN A 1 198 ? 11.980 -10.994 -8.817 1.00 92.31 198 GLN A N 1
ATOM 1564 C CA . GLN A 1 198 ? 11.454 -12.361 -8.807 1.00 92.31 198 GLN A CA 1
ATOM 1565 C C . GLN A 1 198 ? 10.229 -12.469 -7.897 1.00 92.31 198 GLN A C 1
ATOM 1567 O O . GLN A 1 198 ? 9.212 -13.047 -8.288 1.00 92.31 198 GLN A O 1
ATOM 1572 N N . ALA A 1 199 ? 10.294 -11.867 -6.706 1.00 91.06 199 ALA A N 1
ATOM 1573 C CA . ALA A 1 199 ? 9.155 -11.795 -5.805 1.00 91.06 199 ALA A CA 1
ATOM 1574 C C . ALA A 1 199 ? 7.998 -10.995 -6.419 1.00 91.06 199 ALA A C 1
ATOM 1576 O O . ALA A 1 199 ? 6.866 -11.472 -6.398 1.00 91.06 199 ALA A O 1
ATOM 1577 N N . VAL A 1 200 ? 8.270 -9.833 -7.025 1.00 93.19 200 VAL A N 1
ATOM 1578 C CA . VAL A 1 200 ? 7.266 -9.019 -7.733 1.00 93.19 200 VAL A CA 1
ATOM 1579 C C . VAL A 1 200 ? 6.550 -9.843 -8.796 1.00 93.19 200 VAL A C 1
ATOM 1581 O O . VAL A 1 200 ? 5.321 -9.852 -8.808 1.00 93.19 200 VAL A O 1
ATOM 1584 N N . LYS A 1 201 ? 7.290 -10.566 -9.648 1.00 94.50 201 LYS A N 1
ATOM 1585 C CA . LYS A 1 201 ? 6.690 -11.420 -10.681 1.00 94.50 201 LYS A CA 1
ATOM 1586 C C . LYS A 1 201 ? 5.762 -12.460 -10.064 1.00 94.50 201 LYS A C 1
ATOM 1588 O O . LYS A 1 201 ? 4.599 -12.542 -10.445 1.00 94.50 201 LYS A O 1
ATOM 1593 N N . LYS A 1 202 ? 6.244 -13.185 -9.054 1.00 94.12 202 LYS A N 1
ATOM 1594 C CA . LYS A 1 202 ? 5.472 -14.245 -8.402 1.00 94.12 202 LYS A CA 1
ATOM 1595 C C . LYS A 1 202 ? 4.201 -13.718 -7.732 1.00 94.12 202 LYS A C 1
ATOM 1597 O O . LYS A 1 202 ? 3.132 -14.303 -7.885 1.00 94.12 202 LYS A O 1
ATOM 1602 N N . VAL A 1 203 ? 4.298 -12.600 -7.006 1.00 93.50 203 VAL A N 1
ATOM 1603 C CA . VAL A 1 203 ? 3.131 -11.950 -6.388 1.00 93.50 203 VAL A CA 1
ATOM 1604 C C . VAL A 1 203 ? 2.149 -11.505 -7.475 1.00 93.50 203 VAL A C 1
ATOM 1606 O O . VAL A 1 203 ? 0.947 -11.715 -7.324 1.00 93.50 203 VAL A O 1
ATOM 1609 N N . ALA A 1 204 ? 2.634 -10.927 -8.575 1.00 94.62 204 ALA A N 1
ATOM 1610 C CA . ALA A 1 204 ? 1.786 -10.479 -9.674 1.00 94.62 204 ALA A CA 1
ATOM 1611 C C . ALA A 1 204 ? 1.032 -11.640 -10.348 1.00 94.62 204 ALA A C 1
ATOM 1613 O O . ALA A 1 204 ? -0.173 -11.525 -10.567 1.00 94.62 204 ALA A O 1
ATOM 1614 N N . GLU A 1 205 ? 1.708 -12.764 -10.603 1.00 95.44 205 GLU A N 1
ATOM 1615 C CA . GLU A 1 205 ? 1.121 -13.986 -11.173 1.00 95.44 205 GLU A CA 1
ATOM 1616 C C . GLU A 1 205 ? 0.035 -14.576 -10.264 1.00 95.44 205 GLU A C 1
ATOM 1618 O O . GLU A 1 205 ? -1.088 -14.814 -10.709 1.00 95.44 205 GLU A O 1
ATOM 1623 N N . ILE A 1 206 ? 0.330 -14.751 -8.969 1.00 95.50 206 ILE A N 1
ATOM 1624 C CA . ILE A 1 206 ? -0.624 -15.293 -7.985 1.00 95.50 206 ILE A CA 1
ATOM 1625 C C . ILE A 1 206 ? -1.886 -14.424 -7.900 1.00 95.50 206 ILE A C 1
ATOM 1627 O O . ILE A 1 206 ? -3.000 -14.935 -7.764 1.00 95.50 206 ILE A O 1
ATOM 1631 N N . ASN A 1 207 ? -1.717 -13.104 -7.996 1.00 94.88 207 ASN A N 1
ATOM 1632 C CA . ASN A 1 207 ? -2.817 -12.146 -7.947 1.00 94.88 207 ASN A CA 1
ATOM 1633 C C . ASN A 1 207 ? -3.464 -11.883 -9.315 1.00 94.88 207 ASN A C 1
ATOM 1635 O O . ASN A 1 207 ? -4.409 -11.098 -9.381 1.00 94.88 207 ASN A O 1
ATOM 1639 N N . GLN A 1 208 ? -3.012 -12.562 -10.377 1.00 95.00 208 GLN A N 1
ATOM 1640 C CA . GLN A 1 208 ? -3.538 -12.437 -11.740 1.00 95.00 208 GLN A CA 1
ATOM 1641 C C . GLN A 1 208 ? -3.528 -10.986 -12.245 1.00 95.00 208 GLN A C 1
ATOM 1643 O O . GLN A 1 208 ? -4.439 -10.545 -12.950 1.00 95.00 208 GLN A O 1
ATOM 1648 N N . LEU A 1 209 ? -2.502 -10.224 -11.861 1.00 93.19 209 LEU A N 1
ATOM 1649 C CA . LEU A 1 209 ? -2.282 -8.899 -12.425 1.00 93.19 209 LEU A CA 1
ATOM 1650 C C . LEU A 1 209 ? -1.901 -9.056 -13.894 1.00 93.19 209 LEU A C 1
ATOM 1652 O O . LEU A 1 209 ? -1.244 -10.018 -14.268 1.00 93.19 209 LEU A O 1
ATOM 1656 N N . THR A 1 210 ? -2.295 -8.107 -14.735 1.00 91.88 210 THR A N 1
ATOM 1657 C CA . THR A 1 210 ? -1.966 -8.145 -16.170 1.00 91.88 210 THR A CA 1
ATOM 1658 C C . THR A 1 210 ? -0.692 -7.365 -16.497 1.00 91.88 210 THR A C 1
ATOM 1660 O O . THR A 1 210 ? -0.106 -7.545 -17.566 1.00 91.88 210 THR A O 1
ATOM 1663 N N . SER A 1 211 ? -0.222 -6.517 -15.579 1.00 92.06 211 SER A N 1
ATOM 1664 C CA . SER A 1 211 ? 1.038 -5.790 -15.710 1.00 92.06 211 SER A CA 1
ATOM 1665 C C . SER A 1 211 ? 1.654 -5.442 -14.359 1.00 92.06 211 SER A C 1
ATOM 1667 O O . SER A 1 211 ? 0.958 -5.434 -13.348 1.00 92.06 211 SER A O 1
ATOM 1669 N N . VAL A 1 212 ? 2.934 -5.073 -14.380 1.00 92.94 212 VAL A N 1
ATOM 1670 C CA . VAL A 1 212 ? 3.646 -4.432 -13.264 1.00 92.94 212 VAL A CA 1
ATOM 1671 C C . VAL A 1 212 ? 4.427 -3.217 -13.761 1.00 92.94 212 VAL A C 1
ATOM 1673 O O . VAL A 1 212 ? 4.853 -3.174 -14.922 1.00 92.94 212 VAL A O 1
ATOM 1676 N N . SER A 1 213 ? 4.625 -2.233 -12.886 1.00 91.50 213 SER A N 1
ATOM 1677 C CA . SER A 1 213 ? 5.308 -0.979 -13.221 1.00 91.50 213 SER A CA 1
ATOM 1678 C C . SER A 1 213 ? 6.642 -0.846 -12.492 1.00 91.50 213 SER A C 1
ATOM 1680 O O . SER A 1 213 ? 6.745 -1.147 -11.308 1.00 91.50 213 SER A O 1
ATOM 1682 N N . PHE A 1 214 ? 7.656 -0.324 -13.176 1.00 90.12 214 PHE A N 1
ATOM 1683 C CA . PHE A 1 214 ? 8.977 -0.031 -12.624 1.00 90.12 214 PHE A CA 1
ATOM 1684 C C . PHE A 1 214 ? 9.267 1.459 -12.763 1.00 90.12 214 PHE A C 1
ATOM 1686 O O . PHE A 1 214 ? 9.111 2.009 -13.853 1.00 90.12 214 PHE A O 1
ATOM 1693 N N . ILE A 1 215 ? 9.699 2.097 -11.675 1.00 85.88 215 ILE A N 1
ATOM 1694 C CA . ILE A 1 215 ? 10.101 3.508 -11.652 1.00 85.88 215 ILE A CA 1
ATOM 1695 C C . ILE A 1 215 ? 11.609 3.583 -11.431 1.00 85.88 215 ILE A C 1
ATOM 1697 O O . ILE A 1 215 ? 12.107 3.086 -10.427 1.00 85.88 215 ILE A O 1
ATOM 1701 N N . PHE A 1 216 ? 12.321 4.234 -12.342 1.00 83.00 216 PHE A N 1
ATOM 1702 C CA . PHE A 1 216 ? 13.760 4.470 -12.289 1.00 83.00 216 PHE A CA 1
ATOM 1703 C C . PHE A 1 216 ? 14.023 5.914 -11.878 1.00 83.00 216 PHE A C 1
ATOM 1705 O O . PHE A 1 216 ? 13.464 6.823 -12.482 1.00 83.00 216 PHE A O 1
ATOM 1712 N N . HIS A 1 217 ? 14.887 6.136 -10.887 1.00 76.56 217 HIS A N 1
ATOM 1713 C CA . HIS A 1 217 ? 15.284 7.473 -10.433 1.00 76.56 217 HIS A CA 1
ATOM 1714 C C . HIS A 1 217 ? 16.767 7.737 -10.756 1.00 76.56 217 HIS A C 1
ATOM 1716 O O . HIS A 1 217 ? 17.636 7.061 -10.209 1.00 76.56 217 HIS A O 1
ATOM 1722 N N . TYR A 1 218 ? 17.084 8.758 -11.566 1.00 68.00 218 TYR A N 1
ATOM 1723 C CA . TYR A 1 218 ? 18.471 9.096 -11.959 1.00 68.00 218 TYR A CA 1
ATOM 1724 C C . TYR A 1 218 ? 19.065 10.308 -11.215 1.00 68.00 218 TYR A C 1
ATOM 1726 O O . TYR A 1 218 ? 20.008 10.939 -11.682 1.00 68.00 218 TYR A O 1
ATOM 1734 N N . GLY A 1 219 ? 18.512 10.666 -10.054 1.00 54.78 219 GLY A N 1
ATOM 1735 C CA . GLY A 1 219 ? 18.852 11.900 -9.327 1.00 54.78 219 GLY A CA 1
ATOM 1736 C C . GLY A 1 219 ? 19.774 11.756 -8.110 1.00 54.78 219 GLY A C 1
ATOM 1737 O O . GLY A 1 219 ? 19.935 12.716 -7.367 1.00 54.78 219 GLY A O 1
ATOM 1738 N N . GLY A 1 220 ? 20.369 10.589 -7.862 1.00 52.09 220 GLY A N 1
ATOM 1739 C CA . GLY A 1 220 ? 21.267 10.366 -6.721 1.00 52.09 220 GLY A CA 1
ATOM 1740 C C . GLY A 1 220 ? 22.428 9.453 -7.095 1.00 52.09 220 GLY A C 1
ATOM 1741 O O . GLY A 1 220 ? 22.397 8.836 -8.155 1.00 52.09 220 GLY A O 1
ATOM 1742 N N . LYS A 1 221 ? 23.435 9.320 -6.219 1.00 49.09 221 LYS A N 1
ATOM 1743 C CA . LYS A 1 221 ? 24.649 8.473 -6.367 1.00 49.09 221 LYS A CA 1
ATOM 1744 C C . LYS A 1 221 ? 24.401 6.974 -6.686 1.00 49.09 221 LYS A C 1
ATOM 1746 O O . LYS A 1 221 ? 25.319 6.168 -6.596 1.00 49.09 221 LYS A O 1
ATOM 1751 N N . LEU A 1 222 ? 23.173 6.564 -6.991 1.00 51.72 222 LEU A N 1
ATOM 1752 C CA . LEU A 1 222 ? 22.668 5.204 -6.843 1.00 51.72 222 LEU A CA 1
ATOM 1753 C C . LEU A 1 222 ? 22.526 4.424 -8.159 1.00 51.72 222 LEU A C 1
ATOM 1755 O O . LEU A 1 222 ? 22.544 3.193 -8.109 1.00 51.72 222 LEU A O 1
ATOM 1759 N N . LEU A 1 223 ? 22.489 5.073 -9.327 1.00 56.59 223 LEU A N 1
ATOM 1760 C CA . LEU A 1 223 ? 22.427 4.378 -10.617 1.00 56.59 223 LEU A CA 1
ATOM 1761 C C . LEU A 1 223 ? 23.290 5.087 -11.671 1.00 56.59 223 LEU A C 1
ATOM 1763 O O . LEU A 1 223 ? 22.961 6.175 -12.134 1.00 56.59 223 LEU A O 1
ATOM 1767 N N . THR A 1 224 ? 24.410 4.469 -12.052 1.00 61.19 224 THR A N 1
ATOM 1768 C CA . THR A 1 224 ? 25.132 4.846 -13.275 1.00 61.19 224 THR A CA 1
ATOM 1769 C C . THR A 1 224 ? 24.348 4.352 -14.493 1.00 61.19 224 THR A C 1
ATOM 1771 O O . THR A 1 224 ? 23.602 3.375 -14.393 1.00 61.19 224 THR A O 1
ATOM 1774 N N . ASN A 1 225 ? 24.547 4.970 -15.662 1.00 63.03 225 ASN A N 1
ATOM 1775 C CA . ASN A 1 225 ? 23.920 4.512 -16.911 1.00 63.03 225 ASN A CA 1
ATOM 1776 C C . ASN A 1 225 ? 24.151 3.010 -17.167 1.00 63.03 225 ASN A C 1
ATOM 1778 O O . ASN A 1 225 ? 23.237 2.313 -17.598 1.00 63.03 225 ASN A O 1
ATOM 1782 N N . THR A 1 226 ? 25.341 2.496 -16.837 1.00 63.78 226 THR A N 1
ATOM 1783 C CA . THR A 1 226 ? 25.675 1.067 -16.935 1.00 63.78 226 THR A CA 1
ATOM 1784 C C . THR A 1 226 ? 24.781 0.211 -16.039 1.00 63.78 226 THR A C 1
ATOM 1786 O O . THR A 1 226 ? 24.151 -0.723 -16.521 1.00 63.78 226 THR A O 1
ATOM 1789 N N . ARG A 1 227 ? 24.619 0.587 -14.763 1.00 74.75 227 ARG A N 1
ATOM 1790 C CA . ARG A 1 227 ? 23.784 -0.161 -13.813 1.00 74.75 227 ARG A CA 1
ATOM 1791 C C . ARG A 1 227 ? 22.302 -0.136 -14.191 1.00 74.75 227 ARG A C 1
ATOM 1793 O O . ARG A 1 227 ? 21.611 -1.125 -13.974 1.00 74.75 227 ARG A O 1
ATOM 1800 N N . CYS A 1 228 ? 21.807 0.956 -14.778 1.00 75.44 228 CYS A N 1
ATOM 1801 C CA . CYS A 1 228 ? 20.441 0.995 -15.309 1.00 75.44 228 CYS A CA 1
ATOM 1802 C C . CYS A 1 228 ? 20.230 -0.002 -16.449 1.00 75.44 228 CYS A C 1
ATOM 1804 O O . CYS A 1 228 ? 19.172 -0.627 -16.510 1.00 75.44 228 CYS A O 1
ATOM 1806 N N . ASN A 1 229 ? 21.219 -0.174 -17.329 1.00 80.50 229 ASN A N 1
ATOM 1807 C CA . ASN A 1 229 ? 21.137 -1.164 -18.399 1.00 80.50 229 ASN A CA 1
ATOM 1808 C C . ASN A 1 229 ? 21.128 -2.590 -17.841 1.00 80.50 229 ASN A C 1
ATOM 1810 O O . ASN A 1 229 ? 20.291 -3.379 -18.270 1.00 80.50 229 ASN A O 1
ATOM 1814 N N . ASP A 1 230 ? 21.977 -2.893 -16.856 1.00 83.75 230 ASP A N 1
ATOM 1815 C CA . ASP A 1 230 ? 22.020 -4.214 -16.213 1.00 83.75 230 ASP A CA 1
ATOM 1816 C C . ASP A 1 230 ? 20.682 -4.548 -15.543 1.00 83.75 230 ASP A C 1
ATOM 1818 O O . ASP A 1 230 ? 20.064 -5.567 -15.837 1.00 83.75 230 ASP A O 1
ATOM 1822 N N . VAL A 1 231 ? 20.169 -3.625 -14.723 1.00 87.44 231 VAL A N 1
ATOM 1823 C CA . VAL A 1 231 ? 18.848 -3.725 -14.083 1.00 87.44 231 VAL A CA 1
ATOM 1824 C C . VAL A 1 231 ? 17.748 -3.937 -15.123 1.00 87.44 231 VAL A C 1
ATOM 1826 O O . VAL A 1 231 ? 16.882 -4.794 -14.951 1.00 87.44 231 VAL A O 1
ATOM 1829 N N . ARG A 1 232 ? 17.767 -3.179 -16.224 1.00 86.69 232 ARG A N 1
ATOM 1830 C CA . ARG A 1 232 ? 16.768 -3.317 -17.288 1.00 86.69 232 ARG A CA 1
ATOM 1831 C C . ARG A 1 232 ? 16.866 -4.672 -17.984 1.00 86.69 232 ARG A C 1
ATOM 1833 O O . ARG A 1 232 ? 15.832 -5.253 -18.297 1.00 86.69 232 ARG A O 1
ATOM 1840 N N . ASN A 1 233 ? 18.075 -5.167 -18.224 1.00 89.25 233 ASN A N 1
ATOM 1841 C CA . ASN A 1 233 ? 18.292 -6.477 -18.828 1.00 89.25 233 ASN A CA 1
ATOM 1842 C C . ASN A 1 233 ? 17.74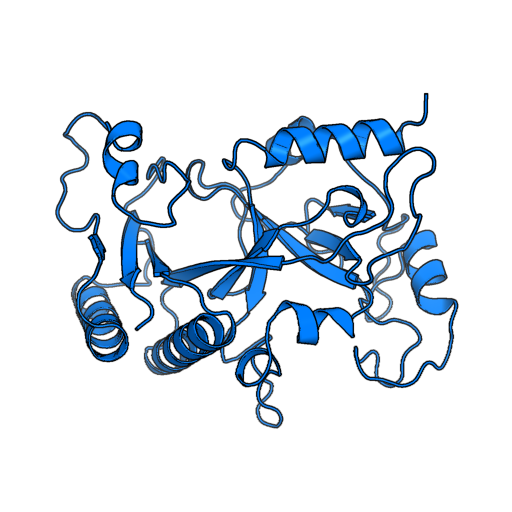5 -7.590 -17.931 1.00 89.25 233 ASN A C 1
ATOM 1844 O O . ASN A 1 233 ? 17.043 -8.459 -18.433 1.00 89.25 233 ASN A O 1
ATOM 1848 N N . GLU A 1 234 ? 17.959 -7.515 -16.617 1.00 92.69 234 GLU A N 1
ATOM 1849 C CA . GLU A 1 234 ? 17.372 -8.465 -15.664 1.00 92.69 234 GLU A CA 1
ATOM 1850 C C . GLU A 1 234 ? 15.835 -8.445 -15.686 1.00 92.69 234 GLU A C 1
ATOM 1852 O O . GLU A 1 234 ? 15.195 -9.498 -15.741 1.00 92.69 234 GLU A O 1
ATOM 1857 N N . ILE A 1 235 ? 15.214 -7.259 -15.730 1.00 93.38 235 ILE A N 1
ATOM 1858 C CA . ILE A 1 235 ? 13.748 -7.158 -15.850 1.00 93.38 235 ILE A CA 1
ATOM 1859 C C . ILE A 1 235 ? 13.278 -7.744 -17.185 1.00 93.38 235 ILE A C 1
ATOM 1861 O O . ILE A 1 235 ? 12.315 -8.507 -17.204 1.00 93.38 235 ILE A O 1
ATOM 1865 N N . ASN A 1 236 ? 13.962 -7.438 -18.292 1.00 93.12 236 ASN A N 1
ATOM 1866 C CA . ASN A 1 236 ? 13.629 -7.969 -19.615 1.00 93.12 236 ASN A CA 1
ATOM 1867 C C . ASN A 1 236 ? 13.768 -9.496 -19.676 1.00 93.12 236 ASN A C 1
ATOM 1869 O O . ASN A 1 236 ? 12.933 -10.161 -20.282 1.00 93.12 236 ASN A O 1
ATOM 1873 N N . ASN A 1 237 ? 14.793 -10.064 -19.040 1.00 94.75 237 ASN A N 1
ATOM 1874 C CA . ASN A 1 237 ? 14.976 -11.513 -18.960 1.00 94.75 237 ASN A CA 1
ATOM 1875 C C . ASN A 1 237 ? 13.804 -12.175 -18.228 1.00 94.75 237 ASN A C 1
ATOM 1877 O O . ASN A 1 237 ? 13.367 -13.262 -18.602 1.00 94.75 237 ASN A O 1
ATOM 1881 N N . LEU A 1 238 ? 13.273 -11.507 -17.202 1.00 95.25 238 LEU A N 1
ATOM 1882 C CA . LEU A 1 238 ? 12.217 -12.051 -16.360 1.00 95.25 238 LEU A CA 1
ATOM 1883 C C . LEU A 1 238 ? 10.802 -11.820 -16.920 1.00 95.25 238 LEU A C 1
ATOM 1885 O O . LEU A 1 238 ? 9.963 -12.719 -16.854 1.00 95.25 238 LEU A O 1
ATOM 1889 N N . PHE A 1 239 ? 10.516 -10.638 -17.465 1.00 94.62 239 PHE A N 1
ATOM 1890 C CA . PHE A 1 239 ? 9.180 -10.231 -17.924 1.00 94.62 239 PHE A CA 1
ATOM 1891 C C . PHE A 1 239 ? 9.036 -10.157 -19.455 1.00 94.62 239 PHE A C 1
ATOM 1893 O O . PHE A 1 239 ? 7.928 -10.006 -19.976 1.00 94.62 239 PHE A O 1
ATOM 1900 N N . GLY A 1 240 ? 10.133 -10.279 -20.202 1.00 93.88 240 GLY A N 1
ATOM 1901 C CA . GLY A 1 240 ? 10.166 -10.061 -21.646 1.00 93.88 240 GLY A CA 1
ATOM 1902 C C . GLY A 1 240 ? 10.145 -8.576 -22.012 1.00 93.88 240 GLY A C 1
ATOM 1903 O O . GLY A 1 240 ? 10.614 -7.721 -21.269 1.00 93.88 240 GLY A O 1
ATOM 1904 N N . ASN A 1 241 ? 9.597 -8.258 -23.186 1.00 91.31 241 ASN A N 1
ATOM 1905 C CA . ASN A 1 241 ? 9.547 -6.879 -23.669 1.00 91.31 241 ASN A CA 1
ATOM 1906 C C . ASN A 1 241 ? 8.499 -6.042 -22.915 1.00 91.31 241 ASN A C 1
ATOM 1908 O O . ASN A 1 241 ? 7.386 -6.528 -22.679 1.00 91.31 241 ASN A O 1
ATOM 1912 N N . PRO A 1 242 ? 8.800 -4.768 -22.608 1.00 89.00 242 PRO A N 1
ATOM 1913 C CA . PRO A 1 242 ? 7.835 -3.885 -21.977 1.00 89.00 242 PRO A CA 1
ATOM 1914 C C . PRO A 1 242 ? 6.682 -3.547 -22.929 1.00 89.00 242 PRO A C 1
ATOM 1916 O O . PRO A 1 242 ? 6.882 -3.340 -24.126 1.00 89.00 242 PRO A O 1
ATOM 1919 N N . ILE A 1 243 ? 5.475 -3.414 -22.377 1.00 85.44 243 ILE A N 1
ATOM 1920 C CA . ILE A 1 243 ? 4.317 -2.855 -23.096 1.00 85.44 243 ILE A CA 1
ATOM 1921 C C . ILE A 1 243 ? 4.494 -1.338 -23.260 1.00 85.44 243 ILE A C 1
ATOM 1923 O O . ILE A 1 243 ? 4.004 -0.733 -24.214 1.00 85.44 243 ILE A O 1
ATOM 1927 N N . TYR A 1 244 ? 5.198 -0.706 -22.318 1.00 82.25 244 TYR A N 1
ATOM 1928 C CA . TYR A 1 244 ? 5.445 0.729 -22.316 1.00 82.25 244 TYR A CA 1
ATOM 1929 C C . TYR A 1 244 ? 6.802 1.060 -21.698 1.00 82.25 244 TYR A C 1
ATOM 1931 O O . TYR A 1 244 ? 7.187 0.467 -20.696 1.00 82.25 244 TYR A O 1
ATOM 1939 N N . SER A 1 245 ? 7.488 2.063 -22.249 1.00 81.56 245 SER A N 1
ATOM 1940 C CA . SER A 1 245 ? 8.718 2.626 -21.693 1.00 81.56 245 SER A CA 1
ATOM 1941 C C . SER A 1 245 ? 8.789 4.128 -21.974 1.00 81.56 245 SER A C 1
ATOM 1943 O O . SER A 1 245 ? 8.495 4.562 -23.094 1.00 81.56 245 SER A O 1
ATOM 1945 N N . SER A 1 246 ? 9.166 4.925 -20.970 1.00 76.88 246 SER A N 1
ATOM 1946 C CA . SER A 1 246 ? 9.458 6.357 -21.141 1.00 76.88 246 SER A CA 1
ATOM 1947 C C . SER A 1 246 ? 10.906 6.653 -21.540 1.00 76.88 246 SER A C 1
ATOM 1949 O O . SER A 1 246 ? 11.184 7.781 -21.942 1.00 76.88 246 SER A O 1
ATOM 1951 N N . PHE A 1 247 ? 11.799 5.660 -21.478 1.00 73.38 247 PHE A N 1
ATOM 1952 C CA . PHE A 1 247 ? 13.219 5.830 -21.783 1.00 73.38 247 PHE A CA 1
ATOM 1953 C C . PHE A 1 247 ? 13.434 6.475 -23.161 1.00 73.38 247 PHE A C 1
ATOM 1955 O O . PHE A 1 247 ? 12.818 6.075 -24.152 1.00 73.38 247 PHE A O 1
ATOM 1962 N N . GLY A 1 248 ? 14.354 7.441 -23.234 1.00 59.88 248 GLY A N 1
ATOM 1963 C CA . GLY A 1 248 ? 14.776 8.068 -24.492 1.00 59.88 248 GLY A CA 1
ATOM 1964 C C . GLY A 1 248 ? 13.807 9.108 -25.069 1.00 59.88 248 GLY A C 1
ATOM 1965 O O . GLY A 1 248 ? 14.063 9.625 -26.154 1.00 59.88 248 GLY A O 1
ATOM 1966 N N . ARG A 1 249 ? 12.716 9.452 -24.370 1.00 56.09 249 ARG A N 1
ATOM 1967 C CA . ARG A 1 249 ? 11.856 10.588 -24.736 1.00 56.09 249 ARG A CA 1
ATOM 1968 C C . ARG A 1 249 ? 12.416 11.857 -24.096 1.00 56.09 249 ARG A C 1
ATOM 1970 O O . ARG A 1 249 ? 12.528 11.933 -22.878 1.00 56.09 249 ARG A O 1
ATOM 1977 N N . SER A 1 250 ? 12.819 12.837 -24.903 1.00 42.66 250 SER A N 1
ATOM 1978 C CA . SER A 1 250 ? 13.365 14.096 -24.391 1.00 42.66 250 SER A CA 1
ATOM 1979 C C . SER A 1 250 ? 12.296 14.866 -23.600 1.00 42.66 250 SER A C 1
ATOM 1981 O O . SER A 1 250 ? 11.148 14.986 -24.025 1.00 42.66 250 SER A O 1
ATOM 1983 N N . ASN A 1 251 ? 12.683 15.436 -22.454 1.00 45.75 251 ASN A N 1
ATOM 1984 C CA . ASN A 1 251 ? 11.818 16.232 -21.565 1.00 45.75 251 ASN A CA 1
ATOM 1985 C C . ASN A 1 251 ? 11.237 17.515 -22.210 1.00 45.75 251 ASN A C 1
ATOM 1987 O O . ASN A 1 251 ? 10.533 18.268 -21.540 1.00 45.75 251 ASN A O 1
ATOM 1991 N N . PHE A 1 252 ? 11.550 17.793 -23.481 1.00 37.06 252 PHE A N 1
ATOM 1992 C CA . PHE A 1 252 ? 11.235 19.044 -24.178 1.00 37.06 252 PHE A CA 1
ATOM 1993 C C . PHE A 1 252 ? 9.997 18.977 -25.081 1.00 37.06 252 PHE A C 1
ATOM 1995 O O . PHE A 1 252 ? 9.499 20.020 -25.503 1.00 37.06 252 PHE A O 1
ATOM 2002 N N . GLU A 1 253 ? 9.447 17.794 -25.353 1.00 40.03 253 GLU A N 1
ATOM 2003 C CA . GLU A 1 253 ? 8.208 17.687 -26.126 1.00 40.03 253 GLU A CA 1
ATOM 2004 C C . GLU A 1 253 ? 6.989 17.762 -25.199 1.00 40.03 253 GLU A C 1
ATOM 2006 O O . GLU A 1 253 ? 6.521 16.753 -24.678 1.00 40.03 253 GLU A O 1
ATOM 2011 N N . ASN A 1 254 ? 6.506 18.992 -24.979 1.00 38.47 254 ASN A N 1
ATOM 2012 C CA . ASN A 1 254 ? 5.173 19.365 -24.481 1.00 38.47 254 ASN A CA 1
ATOM 2013 C C . ASN A 1 254 ? 4.312 18.187 -23.989 1.00 38.47 254 ASN A C 1
ATOM 2015 O O . ASN A 1 254 ? 3.539 17.587 -24.742 1.00 38.47 254 ASN A O 1
ATOM 2019 N N . ASN A 1 255 ? 4.461 17.891 -22.695 1.00 39.25 255 ASN A N 1
ATOM 2020 C CA . ASN A 1 255 ? 3.844 16.797 -21.950 1.00 39.25 255 ASN A CA 1
ATOM 2021 C C . ASN A 1 255 ? 2.347 16.593 -22.249 1.00 39.25 255 ASN A C 1
ATOM 2023 O O . ASN A 1 255 ? 1.464 17.083 -21.548 1.00 39.25 255 ASN A O 1
ATOM 2027 N N . CYS A 1 256 ? 2.053 15.753 -23.239 1.00 38.31 256 CYS A N 1
ATOM 2028 C CA . CYS A 1 256 ? 0.737 15.153 -23.453 1.00 38.31 256 CYS A CA 1
ATOM 2029 C C . CYS A 1 256 ? 0.684 13.717 -22.896 1.00 38.31 256 CYS A C 1
ATOM 2031 O O . CYS A 1 256 ? 0.040 12.840 -23.481 1.00 38.31 256 CYS A O 1
ATOM 2033 N N . PHE A 1 257 ? 1.342 13.453 -21.757 1.00 43.47 257 PHE A N 1
ATOM 2034 C CA . PHE A 1 257 ? 1.287 12.149 -21.073 1.00 43.47 257 PHE A CA 1
ATOM 2035 C C . PHE A 1 257 ? -0.147 11.761 -20.673 1.00 43.47 257 PHE A C 1
ATOM 2037 O O . PHE A 1 257 ? -0.489 10.581 -20.684 1.00 43.47 257 PHE A O 1
ATOM 2044 N N . SER A 1 258 ? -1.034 12.738 -20.458 1.00 39.75 258 SER A N 1
ATOM 2045 C CA . SER A 1 258 ? -2.458 12.506 -20.178 1.00 39.75 258 SER A CA 1
ATOM 2046 C C . SER A 1 258 ? -3.237 11.846 -21.327 1.00 39.75 258 SER A C 1
ATOM 2048 O O . SER A 1 258 ? -4.274 11.236 -21.074 1.00 39.75 258 SER A O 1
ATOM 2050 N N . LYS A 1 259 ? -2.762 11.922 -22.582 1.00 36.06 259 LYS A N 1
ATOM 2051 C CA . LYS A 1 259 ? -3.471 11.356 -23.750 1.00 36.06 259 LYS A CA 1
ATOM 2052 C C . LYS A 1 259 ? -2.981 9.963 -24.172 1.00 36.06 259 LYS A C 1
ATOM 2054 O O . LYS A 1 259 ? -3.774 9.212 -24.735 1.00 36.06 259 LYS A O 1
ATOM 2059 N N . LYS A 1 260 ? -1.720 9.594 -23.900 1.00 39.00 260 LYS A N 1
ATOM 2060 C CA . LYS A 1 260 ? -1.107 8.324 -24.367 1.00 39.00 260 LYS A CA 1
ATOM 2061 C C . LYS A 1 260 ? -1.100 7.179 -23.348 1.00 39.00 260 LYS A C 1
ATOM 2063 O O . LYS A 1 260 ? -0.888 6.042 -23.746 1.00 39.00 260 LYS A O 1
ATOM 2068 N N . LEU A 1 261 ? -1.404 7.425 -22.074 1.00 43.38 261 LEU A N 1
ATOM 2069 C CA . LEU A 1 261 ? -1.537 6.351 -21.074 1.00 43.38 261 LEU A CA 1
ATOM 2070 C C . LEU A 1 261 ? -2.742 5.426 -21.295 1.00 43.38 261 LEU A C 1
ATOM 2072 O O . LEU A 1 261 ? -2.819 4.368 -20.684 1.00 43.38 261 LEU A O 1
ATOM 2076 N N . ARG A 1 262 ? -3.616 5.755 -22.256 1.00 38.03 262 ARG A N 1
ATOM 2077 C CA . ARG A 1 262 ? -4.700 4.879 -22.719 1.00 38.03 262 ARG A CA 1
ATOM 2078 C C . ARG A 1 262 ? -4.230 3.525 -23.278 1.00 38.03 262 ARG A C 1
ATOM 2080 O O . ARG A 1 262 ? -5.075 2.659 -23.459 1.00 38.03 262 ARG A O 1
ATOM 2087 N N . THR A 1 263 ? -2.938 3.328 -23.566 1.00 37.06 263 THR A N 1
ATOM 2088 C CA . THR A 1 263 ? -2.420 2.066 -24.131 1.00 37.06 263 THR A CA 1
ATOM 2089 C C . THR A 1 263 ? -1.664 1.177 -23.142 1.00 37.06 263 THR A C 1
ATOM 2091 O O . THR A 1 263 ? -1.311 0.064 -23.513 1.00 37.06 263 THR A O 1
ATOM 2094 N N . ALA A 1 264 ? -1.396 1.623 -21.910 1.00 43.31 264 ALA A N 1
ATOM 2095 C CA . ALA A 1 264 ? -0.852 0.752 -20.867 1.00 43.31 264 ALA A CA 1
ATOM 2096 C C . ALA A 1 264 ? -2.044 0.175 -20.080 1.00 43.31 264 ALA A C 1
ATOM 2098 O O . ALA A 1 264 ? -2.698 0.950 -19.383 1.00 43.31 264 ALA A O 1
ATOM 2099 N N . PRO A 1 265 ? -2.358 -1.133 -20.188 1.00 41.28 265 PRO A N 1
ATOM 2100 C CA . PRO A 1 265 ? -3.655 -1.692 -19.786 1.00 41.28 265 PRO A CA 1
ATOM 2101 C C . PRO A 1 265 ? -4.100 -1.426 -18.339 1.00 41.28 265 PRO A C 1
ATOM 2103 O O . PRO A 1 265 ? -5.288 -1.542 -18.068 1.00 41.28 265 PRO A O 1
ATOM 2106 N N . ASN A 1 266 ? -3.202 -1.016 -17.430 1.00 47.56 266 ASN A N 1
ATOM 2107 C CA . ASN A 1 266 ? -3.540 -0.726 -16.029 1.00 47.56 266 ASN A CA 1
ATOM 2108 C C . ASN A 1 266 ? -2.906 0.538 -15.451 1.00 47.56 266 ASN A C 1
ATOM 2110 O O . ASN A 1 266 ? -3.130 0.837 -14.277 1.00 47.56 266 ASN A O 1
ATOM 2114 N N . LEU A 1 267 ? -2.178 1.334 -16.244 1.00 51.50 267 LEU A N 1
ATOM 2115 C CA . LEU A 1 267 ? -1.810 2.670 -15.785 1.00 51.50 267 LEU A CA 1
ATOM 2116 C C . LEU A 1 267 ? -3.035 3.575 -15.928 1.00 51.50 267 LEU A C 1
ATOM 2118 O O . LEU A 1 267 ? -3.110 4.441 -16.796 1.00 51.50 267 LEU A O 1
ATOM 2122 N N . SER A 1 268 ? -3.989 3.414 -15.012 1.00 45.50 268 SER A N 1
ATOM 2123 C CA . SER A 1 268 ? -5.148 4.303 -14.831 1.00 45.50 268 SER A CA 1
ATOM 2124 C C . SER A 1 268 ? -4.740 5.736 -14.440 1.00 45.50 268 SER A C 1
ATOM 2126 O O . SER A 1 268 ? -5.582 6.562 -14.089 1.00 45.50 268 SER A O 1
ATOM 2128 N N . TYR A 1 269 ? -3.440 6.027 -14.448 1.00 53.06 269 TYR A N 1
ATOM 2129 C CA . TYR A 1 269 ? -2.801 7.129 -13.764 1.00 53.06 269 TYR A CA 1
ATOM 2130 C C . TYR A 1 269 ? -1.930 7.882 -14.763 1.00 53.06 269 TYR A C 1
ATOM 2132 O O . TYR A 1 269 ? -0.961 7.290 -15.240 1.00 53.06 269 TYR A O 1
ATOM 2140 N N . PRO A 1 270 ? -2.218 9.163 -15.071 1.00 47.31 270 PRO A N 1
ATOM 2141 C CA . PRO A 1 270 ? -1.263 10.062 -15.705 1.00 47.31 270 PRO A CA 1
ATOM 2142 C C . PRO A 1 270 ? -0.014 10.181 -14.827 1.00 47.31 270 PRO A C 1
ATOM 2144 O O . PRO A 1 270 ? 0.079 11.068 -13.982 1.00 47.31 270 PRO A O 1
ATOM 2147 N N . TYR A 1 271 ? 0.938 9.260 -14.986 1.00 51.91 271 TYR A N 1
ATOM 2148 C CA . TYR A 1 271 ? 2.270 9.428 -14.431 1.00 51.91 271 TYR A CA 1
ATOM 2149 C C . TYR A 1 271 ? 2.920 10.562 -15.214 1.00 51.91 271 TYR A C 1
ATOM 2151 O O . TYR A 1 271 ? 3.198 10.437 -16.406 1.00 51.91 271 TYR A O 1
ATOM 2159 N N . HIS A 1 272 ? 3.098 11.692 -14.544 1.00 48.47 272 HIS A N 1
ATOM 2160 C CA . HIS A 1 272 ? 3.877 12.801 -15.053 1.00 48.47 272 HIS A CA 1
ATOM 2161 C C . HIS A 1 272 ? 5.149 12.855 -14.212 1.00 48.47 272 HIS A C 1
ATOM 2163 O O . HIS A 1 272 ? 5.035 12.968 -12.991 1.00 48.47 272 HIS A O 1
ATOM 2169 N N . PRO A 1 273 ? 6.352 12.780 -14.801 1.00 52.91 273 PRO A N 1
ATOM 2170 C CA . PRO A 1 273 ? 7.562 13.119 -14.071 1.00 52.91 273 PRO A CA 1
ATOM 2171 C C . PRO A 1 273 ? 7.496 14.625 -13.788 1.00 52.91 273 PRO A C 1
ATOM 2173 O O . PRO A 1 273 ? 7.780 15.446 -14.654 1.00 52.91 273 PRO A O 1
ATOM 2176 N N . SER A 1 274 ? 6.960 15.024 -12.633 1.00 42.31 274 SER A N 1
ATOM 2177 C CA . SER A 1 274 ? 6.784 16.443 -12.292 1.00 42.31 274 SER A CA 1
ATOM 2178 C C . SER A 1 274 ? 8.064 17.083 -11.752 1.00 42.31 274 SER A C 1
ATOM 2180 O O . SER A 1 274 ? 8.138 18.303 -11.661 1.00 42.31 274 SER A O 1
ATOM 2182 N N . SER A 1 275 ? 9.076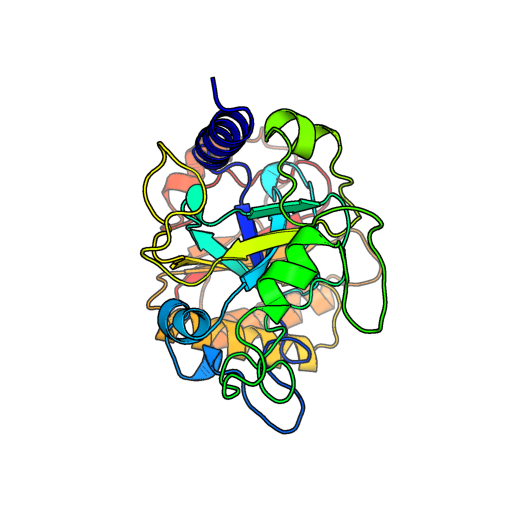 16.285 -11.404 1.00 45.75 275 SER A N 1
ATOM 2183 C CA . SER A 1 275 ? 10.344 16.780 -10.865 1.00 45.75 275 SER A CA 1
ATOM 2184 C C . SER A 1 275 ? 11.388 15.661 -10.817 1.00 45.75 275 SER A C 1
ATOM 2186 O O . SER A 1 275 ? 11.267 14.737 -10.016 1.00 45.75 275 SER A O 1
ATOM 2188 N N . GLY A 1 276 ? 12.417 15.753 -11.663 1.00 54.53 276 GLY A N 1
ATOM 2189 C CA . GLY A 1 276 ? 13.575 14.854 -11.666 1.00 54.53 276 GLY A CA 1
ATOM 2190 C C . GLY A 1 276 ? 13.689 13.962 -12.904 1.00 54.53 276 GLY A C 1
ATOM 2191 O O . GLY A 1 276 ? 12.729 13.752 -13.642 1.00 54.53 276 GLY A O 1
ATOM 2192 N N . TYR A 1 277 ? 14.894 13.434 -13.119 1.00 67.00 277 TYR A N 1
ATOM 2193 C CA . TYR A 1 277 ? 15.155 12.374 -14.086 1.00 67.00 277 TYR A CA 1
ATOM 2194 C C . TYR A 1 277 ? 14.489 11.093 -13.570 1.00 67.00 277 TYR A C 1
ATOM 2196 O O . TYR A 1 277 ? 15.068 10.385 -12.743 1.00 67.00 277 TYR A O 1
ATOM 2204 N N . MET A 1 278 ? 13.249 10.833 -13.982 1.00 74.00 278 MET A N 1
ATOM 2205 C CA . MET A 1 278 ? 12.547 9.592 -13.671 1.00 74.00 278 MET A CA 1
ATOM 2206 C C . MET A 1 278 ? 12.025 8.946 -14.942 1.00 74.00 278 MET A C 1
ATOM 2208 O O . MET A 1 278 ? 11.404 9.624 -15.759 1.00 74.00 278 MET A O 1
ATOM 2212 N N . ASP A 1 279 ? 12.229 7.637 -15.064 1.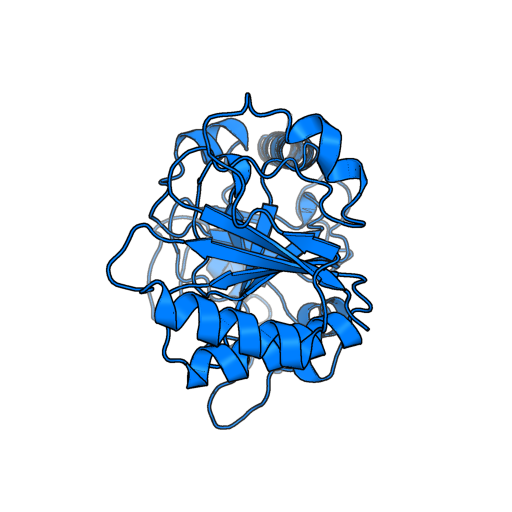00 78.38 279 ASP A N 1
ATOM 2213 C CA . ASP A 1 279 ? 11.629 6.829 -16.120 1.00 78.38 279 ASP A CA 1
ATOM 2214 C C . ASP A 1 279 ? 10.646 5.816 -15.547 1.00 78.38 279 ASP A C 1
ATOM 2216 O O . ASP A 1 279 ? 10.840 5.283 -14.457 1.00 78.38 279 ASP A O 1
ATOM 2220 N N . VAL A 1 280 ? 9.605 5.516 -16.316 1.00 82.12 280 VAL A N 1
ATOM 2221 C CA . VAL A 1 280 ? 8.630 4.473 -16.018 1.00 82.12 280 VAL A CA 1
ATOM 2222 C C . VAL A 1 280 ? 8.615 3.454 -17.139 1.00 82.12 280 VAL A C 1
ATOM 2224 O O . VAL A 1 280 ? 8.560 3.797 -18.324 1.00 82.12 280 VAL A O 1
ATOM 2227 N N . VAL A 1 281 ? 8.605 2.185 -16.750 1.00 85.69 281 VAL A N 1
ATOM 2228 C CA . VAL A 1 281 ? 8.470 1.054 -17.665 1.00 85.69 281 VAL A CA 1
ATOM 2229 C C . VAL A 1 281 ? 7.388 0.124 -17.148 1.00 85.69 281 VAL A C 1
ATOM 2231 O O . VAL A 1 281 ? 7.328 -0.153 -15.954 1.00 85.69 281 VAL A O 1
ATOM 2234 N N . VAL A 1 282 ? 6.533 -0.354 -18.045 1.00 88.50 282 VAL A N 1
ATOM 2235 C CA . VAL A 1 282 ? 5.447 -1.284 -17.724 1.00 88.50 282 VAL A CA 1
ATOM 2236 C C . VAL A 1 282 ? 5.669 -2.576 -18.472 1.00 88.50 282 VAL A C 1
ATOM 2238 O O . VAL A 1 282 ? 5.830 -2.570 -19.697 1.00 88.50 282 VAL A O 1
ATOM 2241 N N . TYR A 1 283 ? 5.613 -3.678 -17.740 1.00 91.50 283 TYR A N 1
ATOM 2242 C CA . TYR A 1 283 ? 5.801 -5.014 -18.279 1.00 91.50 283 TYR A CA 1
ATOM 2243 C C . TYR A 1 283 ? 4.522 -5.836 -18.167 1.00 91.50 283 TYR A C 1
ATOM 2245 O O . TYR A 1 283 ? 3.772 -5.655 -17.204 1.00 91.50 283 TYR A O 1
ATOM 2253 N N . PRO A 1 284 ? 4.259 -6.734 -19.133 1.00 92.69 284 PRO A N 1
ATOM 2254 C CA . PRO A 1 284 ? 3.185 -7.702 -18.998 1.00 92.69 284 PRO A CA 1
ATOM 2255 C C . PRO A 1 284 ? 3.546 -8.713 -17.909 1.00 92.69 284 PRO A C 1
ATOM 2257 O O . PRO A 1 284 ? 4.707 -9.092 -17.763 1.00 92.69 284 PRO A O 1
ATOM 2260 N N . VAL A 1 285 ? 2.541 -9.199 -17.195 1.00 91.06 285 VAL A N 1
ATOM 2261 C CA . VAL A 1 285 ? 2.665 -10.418 -16.390 1.00 91.06 285 VAL A CA 1
ATOM 2262 C C . VAL A 1 285 ? 2.168 -11.546 -17.292 1.00 91.06 285 VAL A C 1
ATOM 2264 O O . VAL A 1 285 ? 1.003 -11.543 -17.687 1.00 91.06 285 VAL A O 1
ATOM 2267 N N . LYS A 1 286 ? 3.079 -12.416 -17.731 1.00 79.19 286 LYS A N 1
ATOM 2268 C CA . LYS A 1 286 ? 2.787 -13.570 -18.593 1.00 79.19 286 LYS A CA 1
ATOM 2269 C C . LYS A 1 286 ? 2.903 -14.850 -17.796 1.00 79.19 286 LYS A C 1
ATOM 2271 O O . LYS A 1 286 ? 3.911 -14.940 -17.063 1.00 79.19 286 LYS A O 1
#

Sequence (286 aa):
MNKKKNKLLSWKQGLMNNEFQIIHTISSTGGLGNRRCASRFLGERFEDVISSWDIMSCSLLSYSKGKGVGAFPTHLVLDVPYQNIIGTHLSDVYFPNHAGKFEEQPTGRIINSYELVDRILNGQGVGNVALGSPYNKLEYFKRFIQMMDPDCHNEILVVCKPELLIVKGVHKTGRVKLKDIVYNVKGNSLNEFVNDIQAVKKVAEINQLTSVSFIFHYGGKLLTNTRCNDVRNEINNLFGNPIYSSFGRSNFENNCFSKKLRTAPNLSYPYHPSSGYMDVVVYPVK

Organism: Yersinia intermedia (NCBI:txid631)

Secondary structure (DSSP, 8-state):
--HHHHHHHHHHHHHHTSSSEEEEEEBTTBBSEETTEE-GGGTS-HHHHHHT-SEEEEEEEBTTTTB---SSSEEEEEE--GGGEEEEESS-----TTTTBGGG-TTSPBS-TTHHHHHHHHTB-GGG-B-SS-S-----HHHHHHH--SSSPPEEEEE--SS---STTSPPP---EEEEEEEEE-S--HHHHHHHHHHHHHHHHHTT-SEEEEEEE-SSTT--HHHHHHHHHHHHHHH-S-SEE-TT--TTS---HHHHGGGSTT--S-----SSSEEEEEEE--

Foldseek 3Di:
DDPLVVQLVLVVVLPPLVQKFKWAAAFPPGQQDDPPDGHVLLPAAPLVSLQLWFKGKIFMAGLQVLFADYPHQKIQTKDWNSQQFQAKFLADLQALRQFQFDVSDSNGDGNDPCRNVCCQQQQAHPPRRRPRGGRRDGDRPVVSRVPHDSPHHIITMGGQHFPDDPDPPDHTTDHMHGQAIEGEDWQDPVVRLLSGLVSRLSSCVNNVPFKYKYKYAPPDPRDDPVNVVVSVVSNCVVQNDFQDKPPPPDPPPDDPLVPPCVRQPRCPDSRDCPDHPMMMTMGTND

Radius of gyration: 19.35 Å; chains: 1; bounding box: 49×38×51 Å

pLDDT: mean 82.82, std 17.37, range [34.88, 97.94]